Protein AF-A0A7C9DQU6-F1 (afdb_monomer)

Mean predicted aligned error: 19.47 Å

pLDDT: mean 72.82, std 17.3, range [41.25, 96.0]

Nearest PDB structures (foldseek):
  8oz0-assembly1_6  TM=1.550E-01  e=5.350E+00  Homo sapiens

Structure (mmCIF, N/CA/C/O backbone):
data_AF-A0A7C9DQU6-F1
#
_entry.id   AF-A0A7C9DQU6-F1
#
loop_
_atom_site.group_PDB
_atom_site.id
_atom_site.type_symbol
_atom_site.label_atom_id
_atom_site.label_alt_id
_atom_site.label_comp_id
_atom_site.label_asym_id
_atom_site.label_entity_id
_atom_site.label_seq_id
_atom_site.pdbx_PDB_ins_code
_atom_site.Cartn_x
_atom_site.Cartn_y
_atom_site.Cartn_z
_atom_site.occupancy
_atom_site.B_iso_or_equiv
_atom_site.auth_seq_id
_atom_site.auth_comp_id
_atom_site.auth_asym_id
_atom_site.auth_atom_id
_atom_site.pdbx_PDB_model_num
ATOM 1 N N . LEU A 1 1 ? 5.719 -11.335 5.572 1.00 77.31 1 LEU A N 1
ATOM 2 C CA . LEU A 1 1 ? 4.363 -10.745 5.654 1.00 77.31 1 LEU A CA 1
ATOM 3 C C . LEU A 1 1 ? 3.814 -11.049 7.040 1.00 77.31 1 LEU A C 1
ATOM 5 O O . LEU A 1 1 ? 4.009 -12.174 7.489 1.00 77.31 1 LEU A O 1
ATOM 9 N N . ASP A 1 2 ? 3.181 -10.085 7.704 1.00 86.81 2 ASP A N 1
ATOM 10 C CA . ASP A 1 2 ? 2.538 -10.303 9.007 1.00 86.81 2 ASP A CA 1
ATOM 11 C C . ASP A 1 2 ? 1.446 -11.397 8.895 1.00 86.81 2 ASP A C 1
ATOM 13 O O . ASP A 1 2 ? 0.582 -11.304 8.010 1.00 86.81 2 ASP A O 1
ATOM 17 N N . PRO A 1 3 ? 1.475 -12.456 9.732 1.00 90.88 3 PRO A N 1
ATOM 18 C CA . PRO A 1 3 ? 0.443 -13.489 9.749 1.00 90.88 3 PRO A CA 1
ATOM 19 C C . PRO A 1 3 ? -0.974 -12.943 9.946 1.00 90.88 3 PRO A C 1
ATOM 21 O O . PRO A 1 3 ? -1.920 -13.482 9.369 1.00 90.88 3 PRO A O 1
ATOM 24 N N . GLU A 1 4 ? -1.145 -11.877 10.727 1.00 89.56 4 GLU A N 1
ATOM 25 C CA . GLU A 1 4 ? -2.466 -11.294 10.975 1.00 89.56 4 GLU A CA 1
ATOM 26 C C . GLU A 1 4 ? -2.997 -10.554 9.751 1.00 89.56 4 GLU A C 1
ATOM 28 O O . GLU A 1 4 ? -4.162 -10.724 9.387 1.00 89.56 4 GLU A O 1
ATOM 33 N N . PHE A 1 5 ? -2.128 -9.819 9.056 1.00 90.81 5 PHE A N 1
ATOM 34 C CA . PHE A 1 5 ? -2.463 -9.187 7.783 1.00 90.81 5 PHE A CA 1
ATOM 35 C C . PHE A 1 5 ? -2.869 -10.223 6.725 1.00 90.81 5 PHE A C 1
ATOM 37 O O . PHE A 1 5 ? -3.869 -10.052 6.028 1.00 90.81 5 PHE A O 1
ATOM 44 N N . LYS A 1 6 ? -2.156 -11.358 6.659 1.00 91.25 6 LYS A N 1
ATOM 45 C CA . LYS A 1 6 ? -2.530 -12.474 5.776 1.00 91.25 6 LYS A CA 1
ATOM 46 C C . LYS A 1 6 ? -3.931 -12.998 6.090 1.00 91.25 6 LYS A C 1
ATOM 48 O O . LYS A 1 6 ? -4.713 -13.225 5.174 1.00 91.25 6 LYS A O 1
ATOM 53 N N . ARG A 1 7 ? -4.254 -13.198 7.371 1.00 91.50 7 ARG A N 1
ATOM 54 C CA . ARG A 1 7 ? -5.588 -13.658 7.789 1.00 91.50 7 ARG A CA 1
ATOM 55 C C . ARG A 1 7 ? -6.664 -12.649 7.411 1.00 91.50 7 ARG A C 1
ATOM 57 O O . ARG A 1 7 ? -7.671 -13.054 6.851 1.00 91.50 7 ARG A O 1
ATOM 64 N N . PHE A 1 8 ? -6.419 -11.361 7.645 1.00 91.06 8 PHE A N 1
ATOM 65 C CA . PHE A 1 8 ? -7.334 -10.285 7.271 1.00 91.06 8 PHE A CA 1
ATOM 66 C C . PHE A 1 8 ? -7.685 -10.312 5.775 1.00 91.06 8 PHE A C 1
ATOM 68 O O . PHE A 1 8 ? -8.863 -10.256 5.435 1.00 91.06 8 PHE A O 1
ATOM 75 N N . LEU A 1 9 ? -6.697 -10.472 4.890 1.00 92.19 9 LEU A N 1
ATOM 76 C CA . LEU A 1 9 ? -6.933 -10.529 3.441 1.00 92.19 9 LEU A CA 1
ATOM 77 C C . LEU A 1 9 ? -7.685 -11.788 2.983 1.00 92.19 9 LEU A C 1
ATOM 79 O O . LEU A 1 9 ? -8.344 -11.762 1.948 1.00 92.19 9 LEU A O 1
ATOM 83 N N . LEU A 1 10 ? -7.566 -12.892 3.726 1.00 91.94 10 LEU A N 1
ATOM 84 C CA . LEU A 1 10 ? -8.226 -14.164 3.414 1.00 91.94 10 LEU A CA 1
ATOM 85 C C . LEU A 1 10 ? -9.637 -14.271 4.006 1.00 91.94 10 LEU A C 1
ATOM 87 O O . LEU A 1 10 ? -10.374 -15.199 3.674 1.00 91.94 10 LEU A O 1
ATOM 91 N N . GLU A 1 11 ? -10.029 -13.349 4.885 1.00 90.62 11 GLU A N 1
ATOM 92 C CA . GLU A 1 11 ? -11.395 -13.290 5.392 1.00 90.62 11 GLU A CA 1
ATOM 93 C C . GLU A 1 11 ? -12.355 -12.860 4.261 1.00 90.62 11 GLU A C 1
ATOM 95 O O . GLU A 1 11 ? -12.130 -11.833 3.613 1.00 90.62 11 GLU A O 1
ATOM 100 N N . PRO A 1 12 ? -13.478 -13.574 4.043 1.00 88.81 12 PRO A N 1
ATOM 101 C CA . PRO A 1 12 ? -14.404 -13.288 2.940 1.00 88.81 12 PRO A CA 1
ATOM 102 C C . PRO A 1 12 ? -15.045 -11.894 3.029 1.00 88.81 12 PRO A C 1
ATOM 104 O O . PRO A 1 12 ? -15.507 -11.352 2.030 1.00 88.81 12 PRO A O 1
ATOM 107 N N . GLY A 1 13 ? -15.046 -11.278 4.214 1.00 87.19 13 GLY A N 1
ATOM 108 C CA . GLY A 1 13 ? -15.528 -9.912 4.412 1.00 87.19 13 GLY A CA 1
ATOM 109 C C . GLY A 1 13 ? -14.608 -8.814 3.862 1.00 87.19 13 GLY A C 1
ATOM 110 O O . GLY A 1 13 ? -15.036 -7.663 3.821 1.00 87.19 13 GLY A O 1
ATOM 111 N N . ASN A 1 14 ? -13.375 -9.137 3.447 1.00 91.81 14 ASN A N 1
ATOM 112 C CA . ASN A 1 14 ? -12.354 -8.157 3.042 1.00 91.81 14 ASN A CA 1
ATOM 113 C C . ASN A 1 14 ? -11.876 -8.354 1.587 1.00 91.81 14 ASN A C 1
ATOM 115 O O . ASN A 1 14 ? -10.776 -7.946 1.214 1.00 91.81 14 ASN A O 1
ATOM 119 N N . LEU A 1 15 ? -12.718 -8.948 0.730 1.00 92.25 15 LEU A N 1
ATOM 120 C CA . LEU A 1 15 ? -12.405 -9.171 -0.690 1.00 92.25 15 LEU A CA 1
ATOM 121 C C . LEU A 1 15 ? -12.085 -7.877 -1.447 1.00 92.25 15 LEU A C 1
ATOM 123 O O . LEU A 1 15 ? -11.241 -7.886 -2.339 1.00 92.25 15 LEU A O 1
ATOM 127 N N . ARG A 1 16 ? -12.720 -6.759 -1.074 1.00 92.56 16 ARG A N 1
ATOM 128 C CA . ARG A 1 16 ? -12.426 -5.447 -1.670 1.00 92.56 16 ARG A CA 1
ATOM 129 C C . ARG A 1 16 ? -10.983 -5.025 -1.405 1.00 92.56 16 ARG A C 1
ATOM 131 O O . ARG A 1 16 ? -10.308 -4.595 -2.328 1.00 92.56 16 ARG A O 1
ATOM 138 N N . SER A 1 17 ? -10.489 -5.220 -0.185 1.00 93.56 17 SER A N 1
ATOM 139 C CA . SER A 1 17 ? -9.108 -4.903 0.192 1.00 93.56 17 SER A CA 1
ATOM 140 C C . SER A 1 17 ? -8.106 -5.755 -0.590 1.00 93.56 17 SER A C 1
ATOM 142 O O . SER A 1 17 ? -7.092 -5.244 -1.060 1.00 93.56 17 SER A O 1
ATOM 144 N N . LEU A 1 18 ? -8.412 -7.044 -0.783 1.00 94.44 18 LEU A N 1
ATOM 145 C CA . LEU A 1 18 ? -7.600 -7.937 -1.610 1.00 94.44 18 LEU A CA 1
ATOM 146 C C . LEU A 1 18 ? -7.606 -7.506 -3.084 1.00 94.44 18 LEU A C 1
ATOM 148 O O . LEU A 1 18 ? -6.553 -7.481 -3.715 1.00 94.44 18 LEU A O 1
ATOM 152 N N . GLN A 1 19 ? -8.767 -7.132 -3.624 1.00 94.88 19 GLN A N 1
ATOM 153 C CA . GLN A 1 19 ? -8.885 -6.635 -4.993 1.00 94.88 19 GLN A CA 1
ATOM 154 C C . GLN A 1 19 ? -8.065 -5.356 -5.195 1.00 94.88 19 GLN A C 1
ATOM 156 O O . GLN A 1 19 ? -7.270 -5.294 -6.128 1.00 94.88 19 GLN A O 1
ATOM 161 N N . THR A 1 20 ? -8.197 -4.372 -4.302 1.00 94.94 20 THR A N 1
ATOM 162 C CA . THR A 1 20 ? -7.404 -3.133 -4.335 1.00 94.94 20 THR A CA 1
ATOM 163 C C . THR A 1 20 ? -5.908 -3.430 -4.286 1.00 94.94 20 THR A C 1
ATOM 165 O O . THR A 1 20 ? -5.145 -2.876 -5.071 1.00 94.94 20 THR A O 1
ATOM 168 N N . LEU A 1 21 ? -5.487 -4.357 -3.421 1.00 95.06 21 LEU A N 1
ATOM 169 C CA . LEU A 1 21 ? -4.090 -4.770 -3.319 1.00 95.06 21 LEU A CA 1
ATOM 170 C C . LEU A 1 21 ? -3.572 -5.368 -4.631 1.00 95.06 21 LEU A C 1
ATOM 172 O O . LEU A 1 21 ? -2.468 -5.036 -5.051 1.00 95.06 21 LEU A O 1
ATOM 176 N N . LEU A 1 22 ? -4.344 -6.227 -5.298 1.00 95.12 22 LEU A N 1
ATOM 177 C CA . LEU A 1 22 ? -3.938 -6.800 -6.584 1.00 95.12 22 LEU A CA 1
ATOM 178 C C . LEU A 1 22 ? -3.879 -5.738 -7.688 1.00 95.12 22 LEU A C 1
ATOM 180 O O . LEU A 1 22 ? -2.908 -5.698 -8.439 1.00 95.12 22 LEU A O 1
ATOM 184 N N . LEU A 1 23 ? -4.875 -4.850 -7.753 1.00 96.00 23 LEU A N 1
ATOM 185 C CA . LEU A 1 23 ? -4.927 -3.764 -8.736 1.00 96.00 23 LEU A CA 1
ATOM 186 C C . LEU A 1 23 ? -3.773 -2.766 -8.575 1.00 96.00 23 LEU A C 1
ATOM 188 O O . LEU A 1 23 ? -3.291 -2.235 -9.571 1.00 96.00 23 LEU A O 1
ATOM 192 N N . PHE A 1 24 ? -3.274 -2.569 -7.355 1.00 95.62 24 PHE A N 1
ATOM 193 C CA . PHE A 1 24 ? -2.102 -1.731 -7.100 1.00 95.62 24 PHE A CA 1
ATOM 194 C C . PHE A 1 24 ? -0.818 -2.250 -7.763 1.00 95.62 24 PHE A C 1
ATOM 196 O O . PHE A 1 24 ? 0.095 -1.484 -8.048 1.00 95.62 24 PHE A O 1
ATOM 203 N N . HIS A 1 25 ? -0.734 -3.551 -8.049 1.00 95.06 25 HIS A N 1
ATOM 204 C CA . HIS A 1 25 ? 0.423 -4.131 -8.735 1.00 95.06 25 HIS A CA 1
ATOM 205 C C . HIS A 1 25 ? 0.313 -4.047 -10.264 1.00 95.06 25 HIS A C 1
ATOM 207 O O . HIS A 1 25 ? 1.181 -4.565 -10.966 1.00 95.06 25 HIS A O 1
ATOM 213 N N . VAL A 1 26 ? -0.744 -3.420 -10.791 1.00 94.94 26 VAL A N 1
ATOM 214 C CA . VAL A 1 26 ? -0.990 -3.300 -12.228 1.00 94.94 26 VAL A CA 1
ATOM 215 C C . VAL A 1 26 ? -0.929 -1.835 -12.636 1.00 94.94 26 VAL A C 1
ATOM 217 O O . VAL A 1 26 ? -1.684 -0.999 -12.140 1.00 94.94 26 VAL A O 1
ATOM 220 N N . ILE A 1 27 ? -0.045 -1.542 -13.585 1.00 93.94 27 ILE A N 1
ATOM 221 C CA . ILE A 1 27 ? 0.096 -0.225 -14.203 1.00 93.94 27 ILE A CA 1
ATOM 222 C C . ILE A 1 27 ? -0.513 -0.316 -15.610 1.00 93.94 27 ILE A C 1
ATOM 224 O O . ILE A 1 27 ? -0.150 -1.225 -16.356 1.00 93.94 27 ILE A O 1
ATOM 228 N N . PRO A 1 28 ? -1.406 0.605 -16.017 1.00 93.00 28 PRO A N 1
ATOM 229 C CA . PRO A 1 28 ? -2.031 0.600 -17.344 1.00 93.00 28 PRO A CA 1
ATOM 230 C C . PRO A 1 28 ? -1.084 1.069 -18.466 1.00 93.00 28 PRO A C 1
ATOM 232 O O . PRO A 1 28 ? -1.521 1.341 -19.581 1.00 93.00 28 PRO A O 1
ATOM 235 N N . VAL A 1 29 ? 0.212 1.188 -18.176 1.00 91.00 29 VAL A N 1
ATOM 236 C CA . VAL A 1 29 ? 1.259 1.631 -19.096 1.00 91.00 29 VAL A CA 1
ATOM 237 C C . VAL A 1 29 ? 2.327 0.553 -19.145 1.00 91.00 29 VAL A C 1
ATOM 239 O O . VAL A 1 29 ? 2.743 0.023 -18.114 1.00 91.00 29 VAL A O 1
ATOM 242 N N . ARG A 1 30 ? 2.789 0.237 -20.353 1.00 91.06 30 ARG A N 1
ATOM 243 C CA . ARG A 1 30 ? 3.905 -0.682 -20.551 1.00 91.06 30 ARG A CA 1
ATOM 244 C C . ARG A 1 30 ? 5.209 0.021 -20.181 1.00 91.06 30 ARG A C 1
ATOM 246 O O . ARG A 1 30 ? 5.530 1.042 -20.774 1.00 91.06 30 ARG A O 1
ATOM 253 N N . VAL A 1 31 ? 5.948 -0.549 -19.232 1.00 90.62 31 VAL A N 1
ATOM 254 C CA . VAL A 1 31 ? 7.270 -0.062 -18.817 1.00 90.62 31 VAL A CA 1
ATOM 255 C C . VAL A 1 31 ? 8.258 -1.203 -18.997 1.00 90.62 31 VAL A C 1
ATOM 257 O O . VAL A 1 31 ? 8.251 -2.158 -18.227 1.00 90.62 31 VAL A O 1
ATOM 260 N N . ASN A 1 32 ? 9.085 -1.151 -20.040 1.00 91.19 32 ASN A N 1
ATOM 261 C CA . ASN A 1 32 ? 10.132 -2.155 -20.213 1.00 91.19 32 ASN A CA 1
ATOM 262 C C . ASN A 1 32 ? 11.293 -1.895 -19.235 1.00 91.19 32 ASN A C 1
ATOM 264 O O . ASN A 1 32 ? 11.519 -0.777 -18.778 1.00 91.19 32 ASN A O 1
ATOM 268 N N . SER A 1 33 ? 12.094 -2.926 -18.959 1.00 87.88 33 SER A N 1
ATOM 269 C CA . SER A 1 33 ? 13.350 -2.805 -18.201 1.00 87.88 33 SER A CA 1
ATOM 270 C C . SER A 1 33 ? 14.287 -1.711 -18.739 1.00 87.88 33 SER A C 1
ATOM 272 O O . SER A 1 33 ? 14.994 -1.083 -17.954 1.00 87.88 33 SER A O 1
ATOM 274 N N . ASP A 1 34 ? 14.300 -1.480 -20.051 1.00 87.00 34 ASP A N 1
ATOM 275 C CA . ASP A 1 34 ? 15.187 -0.505 -20.702 1.00 87.00 34 ASP A CA 1
ATOM 276 C C . ASP A 1 34 ? 14.649 0.932 -20.616 1.00 87.00 34 ASP A C 1
ATOM 278 O O . ASP A 1 34 ? 15.407 1.891 -20.705 1.00 87.00 34 ASP A O 1
ATOM 282 N N . GLU A 1 35 ? 13.344 1.075 -20.384 1.00 86.00 35 GLU A N 1
ATOM 283 C CA . GLU A 1 35 ? 12.624 2.347 -20.235 1.00 86.00 35 GLU A CA 1
ATOM 284 C C . GLU A 1 35 ? 12.449 2.732 -18.756 1.00 86.00 35 GLU A C 1
ATOM 286 O O . GLU A 1 35 ? 11.666 3.620 -18.414 1.00 86.00 35 GLU A O 1
ATOM 291 N N . TRP A 1 36 ? 13.148 2.041 -17.852 1.00 87.88 36 TRP A N 1
ATOM 292 C CA . TRP A 1 36 ? 13.036 2.295 -16.423 1.00 87.88 36 TRP A CA 1
ATOM 293 C C . TRP A 1 36 ? 13.590 3.686 -16.080 1.00 87.88 36 TRP A C 1
ATOM 295 O O . TRP A 1 36 ? 14.667 4.050 -16.561 1.00 87.88 36 TRP A O 1
ATOM 305 N N . PRO A 1 37 ? 12.906 4.476 -15.236 1.00 84.94 37 PRO A N 1
ATOM 306 C CA . PRO A 1 37 ? 13.332 5.837 -14.941 1.00 84.94 37 PRO A CA 1
ATOM 307 C C . PRO A 1 37 ? 14.699 5.864 -14.248 1.00 84.94 37 PRO A C 1
ATOM 309 O O . PRO A 1 37 ? 14.863 5.371 -13.131 1.00 84.94 37 PRO A O 1
ATOM 312 N N . THR A 1 38 ? 15.672 6.476 -14.924 1.00 73.00 38 THR A N 1
ATOM 313 C CA . THR A 1 38 ? 17.081 6.578 -14.499 1.00 73.00 38 THR A CA 1
ATOM 314 C C . THR A 1 38 ? 17.385 7.859 -13.707 1.00 73.00 38 THR A C 1
ATOM 316 O O . THR A 1 38 ? 18.501 8.061 -13.228 1.00 73.00 38 THR A O 1
ATOM 319 N N . HIS A 1 39 ? 16.417 8.772 -13.598 1.00 64.62 39 HIS A N 1
ATOM 320 C CA . HIS A 1 39 ? 16.585 10.046 -12.901 1.00 64.62 39 HIS A CA 1
ATOM 321 C C . HIS A 1 39 ? 16.438 9.885 -11.380 1.00 64.62 39 HIS A C 1
ATOM 323 O O . HIS A 1 39 ? 15.631 9.087 -10.910 1.00 64.62 39 HIS A O 1
ATOM 329 N N . ASP A 1 40 ? 17.173 10.697 -10.605 1.00 61.91 40 ASP A N 1
ATOM 330 C CA . ASP A 1 40 ? 17.123 10.683 -9.126 1.00 61.91 40 ASP A CA 1
ATOM 331 C C . ASP A 1 40 ? 15.713 10.987 -8.589 1.00 61.91 40 ASP A C 1
ATOM 333 O O . ASP A 1 40 ? 15.321 10.560 -7.501 1.00 61.91 40 ASP A O 1
ATOM 337 N N . VAL A 1 41 ? 14.927 11.708 -9.391 1.00 64.75 41 VAL A N 1
ATOM 338 C CA . VAL A 1 41 ? 13.518 11.993 -9.153 1.00 64.75 41 VAL A CA 1
ATOM 339 C C . VAL A 1 41 ? 12.704 10.874 -9.803 1.00 64.75 41 VAL A C 1
ATOM 341 O O . VAL A 1 41 ? 12.328 10.963 -10.968 1.00 64.75 41 VAL A O 1
ATOM 344 N N . GLY A 1 42 ? 12.499 9.779 -9.068 1.00 68.44 42 GLY A N 1
ATOM 345 C CA . GLY A 1 42 ? 11.695 8.643 -9.534 1.00 68.44 42 GLY A CA 1
ATOM 346 C C . GLY A 1 42 ? 10.340 9.063 -10.116 1.00 68.44 42 GLY A C 1
ATOM 347 O O . GLY A 1 42 ? 9.711 10.015 -9.646 1.00 68.44 42 GLY A O 1
ATOM 348 N N . VAL A 1 43 ? 9.881 8.339 -11.135 1.00 84.50 43 VAL A N 1
ATOM 349 C CA . VAL A 1 43 ? 8.619 8.639 -11.823 1.00 84.50 43 VAL A CA 1
ATOM 350 C C . VAL A 1 43 ? 7.467 7.973 -11.081 1.00 84.50 43 VAL A C 1
ATOM 352 O O . VAL A 1 43 ? 7.568 6.822 -10.651 1.00 84.50 43 VAL A O 1
ATOM 355 N N . HIS A 1 44 ? 6.379 8.720 -10.909 1.00 88.94 44 HIS A N 1
ATOM 356 C CA . HIS A 1 44 ? 5.155 8.205 -10.311 1.00 88.94 44 HIS A CA 1
ATOM 357 C C . HIS A 1 44 ? 4.246 7.702 -11.427 1.00 88.94 44 HIS A C 1
ATOM 359 O O . HIS A 1 44 ? 3.997 8.423 -12.392 1.00 88.94 44 HIS A O 1
ATOM 365 N N . HIS A 1 45 ? 3.740 6.488 -11.274 1.00 90.06 45 HIS A N 1
ATOM 366 C CA . HIS A 1 45 ? 2.770 5.885 -12.172 1.00 90.06 45 HIS A CA 1
ATOM 367 C C . HIS A 1 45 ? 1.462 5.660 -11.430 1.00 90.06 45 HIS A C 1
ATOM 369 O O . HIS A 1 45 ? 1.465 5.158 -10.305 1.00 90.06 45 HIS A O 1
ATOM 375 N N . ASP A 1 46 ? 0.351 6.008 -12.066 1.00 92.38 46 ASP A N 1
ATOM 376 C CA . ASP A 1 46 ? -0.966 5.669 -11.545 1.00 92.38 46 ASP A CA 1
ATOM 377 C C . ASP A 1 46 ? -1.224 4.175 -11.772 1.00 92.38 46 ASP A C 1
ATOM 379 O O . ASP A 1 46 ? -1.004 3.641 -12.863 1.00 92.38 46 ASP A O 1
ATOM 383 N N . THR A 1 47 ? -1.656 3.487 -10.722 1.00 93.94 47 THR A N 1
ATOM 384 C CA . THR A 1 47 ? -2.019 2.066 -10.767 1.00 93.94 47 THR A CA 1
ATOM 385 C C . THR A 1 47 ? -3.518 1.906 -11.004 1.00 93.94 47 THR A C 1
ATOM 387 O O . THR A 1 47 ? -4.290 2.858 -10.868 1.00 93.94 47 THR A O 1
ATOM 390 N N . LEU A 1 48 ? -3.977 0.686 -11.298 1.00 94.31 48 LEU A N 1
ATOM 391 C CA . LEU A 1 48 ? -5.415 0.420 -11.435 1.00 94.31 48 LEU A CA 1
ATOM 392 C C . LEU A 1 48 ? -6.207 0.598 -10.129 1.00 94.31 48 LEU A C 1
ATOM 394 O O . LEU A 1 48 ? -7.434 0.657 -10.174 1.00 94.31 48 LEU A O 1
ATOM 398 N N . SER A 1 49 ? -5.545 0.683 -8.970 1.00 89.81 49 SER A N 1
ATOM 399 C CA . SER A 1 49 ? -6.207 1.004 -7.702 1.00 89.81 49 SER A CA 1
ATOM 400 C C . SER A 1 49 ? -6.360 2.511 -7.454 1.00 89.81 49 SER A C 1
ATOM 402 O O . SER A 1 49 ? -6.832 2.885 -6.384 1.00 89.81 49 SER A O 1
ATOM 404 N N . ASN A 1 50 ? -5.986 3.367 -8.418 1.00 86.88 50 ASN A N 1
ATOM 405 C CA . ASN A 1 50 ? -5.878 4.833 -8.310 1.00 86.88 50 ASN A CA 1
ATOM 406 C C . ASN A 1 50 ? -4.816 5.334 -7.314 1.00 86.88 50 ASN A C 1
ATOM 408 O O . ASN A 1 50 ? -4.694 6.540 -7.103 1.00 86.88 50 ASN A O 1
ATOM 412 N N . ASP A 1 51 ? -4.031 4.429 -6.728 1.00 88.50 51 ASP A N 1
ATOM 413 C CA . ASP A 1 51 ? -2.877 4.782 -5.907 1.00 88.50 51 ASP A CA 1
ATOM 414 C C . ASP A 1 51 ? -1.631 4.923 -6.795 1.00 88.50 51 ASP A C 1
ATOM 416 O O . ASP A 1 51 ? -1.546 4.348 -7.888 1.00 88.50 51 ASP A O 1
ATOM 420 N N . LYS A 1 52 ? -0.647 5.691 -6.323 1.00 91.00 52 LYS A N 1
ATOM 421 C CA . LYS A 1 52 ? 0.577 5.984 -7.075 1.00 91.00 52 LYS A CA 1
ATOM 422 C C . LYS A 1 52 ? 1.703 5.034 -6.709 1.00 91.00 52 LYS A C 1
ATOM 424 O O . LYS A 1 52 ? 1.937 4.747 -5.539 1.00 91.00 52 LYS A O 1
ATOM 429 N N . LEU A 1 53 ? 2.441 4.608 -7.724 1.00 91.56 53 LEU A N 1
ATOM 430 C CA . LEU A 1 53 ? 3.591 3.727 -7.608 1.00 91.56 53 LEU A CA 1
ATOM 431 C C . LEU A 1 53 ? 4.853 4.452 -8.063 1.00 91.56 53 LEU A C 1
ATOM 433 O O . LEU A 1 53 ? 4.877 5.060 -9.129 1.00 91.56 53 LEU A O 1
ATOM 437 N N . HIS A 1 54 ? 5.911 4.383 -7.264 1.00 91.31 54 HIS A N 1
ATOM 438 C CA . HIS A 1 54 ? 7.142 5.121 -7.525 1.00 91.31 54 HIS A CA 1
ATOM 439 C C . HIS A 1 54 ? 8.182 4.182 -8.130 1.00 91.31 54 HIS A C 1
ATOM 441 O O . HIS A 1 54 ? 8.655 3.276 -7.453 1.00 91.31 54 HIS A O 1
ATOM 447 N N . LEU A 1 55 ? 8.573 4.392 -9.383 1.00 91.81 55 LEU A N 1
ATOM 448 C CA . LEU A 1 55 ? 9.625 3.602 -10.023 1.00 91.81 55 LEU A CA 1
ATOM 449 C C . LEU A 1 55 ? 10.958 4.343 -9.939 1.00 91.81 55 LEU A C 1
ATOM 451 O O . LEU A 1 55 ? 11.035 5.541 -10.224 1.00 91.81 55 LEU A O 1
ATOM 455 N N . LYS A 1 56 ? 12.011 3.633 -9.522 1.00 90.31 56 LYS A N 1
ATOM 456 C CA . LYS A 1 56 ? 13.361 4.188 -9.362 1.00 90.31 56 LYS A CA 1
ATOM 457 C C . LYS A 1 56 ? 14.417 3.212 -9.863 1.00 90.31 56 LYS A C 1
ATOM 459 O O . LYS A 1 56 ? 14.236 1.996 -9.794 1.00 90.31 56 LYS A O 1
ATOM 464 N N . GLN A 1 57 ? 15.532 3.755 -10.333 1.00 89.94 57 GLN A N 1
ATOM 465 C CA . GLN A 1 57 ? 16.748 3.002 -10.607 1.00 89.94 57 GLN A CA 1
ATOM 466 C C . GLN A 1 57 ? 17.904 3.621 -9.835 1.00 89.94 57 GLN A C 1
ATOM 468 O O . GLN A 1 57 ? 18.095 4.836 -9.857 1.00 89.94 57 GLN A O 1
ATOM 473 N N . ASN A 1 58 ? 18.681 2.786 -9.156 1.00 86.44 58 ASN A N 1
ATOM 474 C CA . ASN A 1 58 ? 19.921 3.223 -8.541 1.00 86.44 58 ASN A CA 1
ATOM 475 C C . ASN A 1 58 ? 20.982 3.423 -9.636 1.00 86.44 58 ASN A C 1
ATOM 477 O O . ASN A 1 58 ? 21.252 2.503 -10.408 1.00 86.44 58 ASN A O 1
ATOM 481 N N . LYS A 1 59 ? 21.582 4.616 -9.702 1.00 81.38 59 LYS A N 1
ATOM 482 C CA . LYS A 1 59 ? 22.623 4.951 -10.684 1.00 81.38 59 LYS A CA 1
ATOM 483 C C . LYS A 1 59 ? 23.918 4.169 -10.472 1.00 81.38 59 LYS A C 1
ATOM 485 O O . LYS A 1 59 ? 24.571 3.829 -11.452 1.00 81.38 59 LYS A O 1
ATOM 490 N N . ASP A 1 60 ? 24.256 3.864 -9.222 1.00 82.38 60 ASP A N 1
ATOM 491 C CA . ASP A 1 60 ? 25.535 3.244 -8.871 1.00 82.38 60 ASP A CA 1
ATOM 492 C C . ASP A 1 60 ? 25.497 1.725 -9.060 1.00 82.38 60 ASP A C 1
ATOM 494 O O . ASP A 1 60 ? 26.421 1.135 -9.616 1.00 82.38 60 ASP A O 1
ATOM 498 N N . SER A 1 61 ? 24.413 1.076 -8.617 1.00 83.25 61 SER A N 1
ATOM 499 C CA . SER A 1 61 ? 24.259 -0.384 -8.709 1.00 83.25 61 SER A CA 1
ATOM 500 C C . SER A 1 61 ? 23.494 -0.850 -9.949 1.00 83.25 61 SER A C 1
ATOM 502 O O . SER A 1 61 ? 23.484 -2.042 -10.254 1.00 83.25 61 SER A O 1
ATOM 504 N N . GLY A 1 62 ? 22.808 0.057 -10.651 1.00 84.69 62 GLY A N 1
ATOM 505 C CA . GLY A 1 62 ? 21.891 -0.281 -11.741 1.00 84.69 62 GLY A CA 1
ATOM 506 C C . GLY A 1 62 ? 20.618 -1.005 -11.282 1.00 84.69 62 GLY A C 1
ATOM 507 O O . GLY A 1 62 ? 19.788 -1.357 -12.126 1.00 84.69 62 GLY A O 1
ATOM 508 N N . GLU A 1 63 ? 20.442 -1.226 -9.973 1.00 88.56 63 GLU A N 1
ATOM 509 C CA . GLU A 1 63 ? 19.299 -1.948 -9.418 1.00 88.56 63 GLU A CA 1
ATOM 510 C C . GLU A 1 63 ? 18.001 -1.160 -9.606 1.00 88.56 63 GLU A C 1
ATOM 512 O O . GLU A 1 63 ? 17.914 0.037 -9.327 1.00 88.56 63 GLU A O 1
ATOM 517 N N . LYS A 1 64 ? 16.966 -1.867 -10.055 1.00 91.06 64 LYS A N 1
ATOM 518 C CA . LYS A 1 64 ? 15.626 -1.320 -10.265 1.00 91.06 64 LYS A CA 1
ATOM 519 C C . LYS A 1 64 ? 14.771 -1.596 -9.042 1.00 91.06 64 LYS A C 1
ATOM 521 O O . LYS A 1 64 ? 14.739 -2.723 -8.542 1.00 91.06 64 LYS A O 1
ATOM 526 N N . SER A 1 65 ? 14.049 -0.586 -8.582 1.00 91.88 65 SER A N 1
ATOM 527 C CA . SER A 1 65 ? 13.101 -0.711 -7.486 1.00 91.88 65 SER A CA 1
ATOM 528 C C . SER A 1 65 ? 11.734 -0.147 -7.854 1.00 91.88 65 SER A C 1
ATOM 530 O O . SER A 1 65 ? 11.588 0.815 -8.612 1.00 91.88 65 SER A O 1
ATOM 532 N N . VAL A 1 66 ? 10.723 -0.808 -7.303 1.00 92.44 66 VAL A N 1
ATOM 533 C CA . VAL A 1 66 ? 9.326 -0.404 -7.296 1.00 92.44 66 VAL A CA 1
ATOM 534 C C . VAL A 1 66 ? 9.010 -0.015 -5.860 1.00 92.44 66 VAL A C 1
ATOM 536 O O . VAL A 1 66 ? 8.869 -0.875 -4.989 1.00 92.44 66 VAL A O 1
ATOM 539 N N . ASP A 1 67 ? 8.947 1.285 -5.614 1.00 90.38 67 ASP A N 1
ATOM 540 C CA . ASP A 1 67 ? 8.814 1.891 -4.298 1.00 90.38 67 ASP A CA 1
ATOM 541 C C . ASP A 1 67 ? 9.873 1.333 -3.331 1.00 90.38 67 ASP A C 1
ATOM 543 O O . ASP A 1 67 ? 11.072 1.575 -3.501 1.00 90.38 67 ASP A O 1
ATOM 547 N N . LEU A 1 68 ? 9.456 0.520 -2.363 1.00 88.88 68 LEU A N 1
ATOM 548 C CA . LEU A 1 68 ? 10.339 -0.093 -1.381 1.00 88.88 68 LEU A CA 1
ATOM 549 C C . LEU A 1 68 ? 10.710 -1.558 -1.706 1.00 88.88 68 LEU A C 1
ATOM 551 O O . LEU A 1 68 ? 11.358 -2.221 -0.887 1.00 88.88 68 LEU A O 1
ATOM 555 N N . ALA A 1 69 ? 10.250 -2.111 -2.831 1.00 93.31 69 ALA A N 1
ATOM 556 C CA . ALA A 1 69 ? 10.572 -3.463 -3.288 1.00 93.31 69 ALA A CA 1
ATOM 557 C C . ALA A 1 69 ? 11.598 -3.426 -4.423 1.00 93.31 69 ALA A C 1
ATOM 559 O O . ALA A 1 69 ? 11.476 -2.653 -5.369 1.00 93.31 69 ALA A O 1
ATOM 560 N N . ARG A 1 70 ? 12.595 -4.306 -4.371 1.00 93.75 70 ARG A N 1
ATOM 561 C CA . ARG A 1 70 ? 13.547 -4.474 -5.471 1.00 93.75 70 ARG A CA 1
ATOM 562 C C . ARG A 1 70 ? 12.960 -5.366 -6.563 1.00 93.75 70 ARG A C 1
ATOM 564 O O . ARG A 1 70 ? 12.251 -6.332 -6.274 1.00 93.75 70 ARG A O 1
ATOM 571 N N . VAL A 1 71 ? 13.274 -5.060 -7.815 1.00 94.62 71 VAL A N 1
ATOM 572 C CA . VAL A 1 71 ? 12.959 -5.911 -8.965 1.00 94.62 71 VAL A CA 1
ATOM 573 C C . VAL A 1 71 ? 14.043 -6.981 -9.077 1.00 94.62 71 VAL A C 1
ATOM 575 O O . VAL A 1 71 ? 15.199 -6.666 -9.336 1.00 94.62 71 VAL A O 1
ATOM 578 N N . ILE A 1 72 ? 13.673 -8.246 -8.875 1.00 94.56 72 ILE A N 1
ATOM 579 C CA . ILE A 1 72 ? 14.592 -9.393 -8.971 1.00 94.56 72 ILE A CA 1
ATOM 580 C C . ILE A 1 72 ? 14.696 -9.872 -10.418 1.00 94.56 72 ILE A C 1
ATOM 582 O O . ILE A 1 72 ? 15.783 -10.183 -10.896 1.00 94.56 72 ILE A O 1
ATOM 586 N N . ARG A 1 73 ? 13.557 -9.952 -11.117 1.00 94.19 73 ARG A N 1
ATOM 587 C CA . ARG A 1 73 ? 13.480 -10.446 -12.497 1.00 94.19 73 ARG A CA 1
ATOM 588 C C . ARG A 1 73 ? 12.857 -9.383 -13.397 1.00 94.19 73 ARG A C 1
ATOM 590 O O . ARG A 1 73 ? 11.633 -9.343 -13.538 1.00 94.19 73 ARG A O 1
ATOM 597 N N . PRO A 1 74 ? 13.663 -8.466 -13.953 1.00 92.19 74 PRO A N 1
ATOM 598 C CA . PRO A 1 74 ? 13.160 -7.502 -14.919 1.00 92.19 74 PRO A CA 1
ATOM 599 C C . PRO A 1 74 ? 12.793 -8.219 -16.227 1.00 92.19 74 PRO A C 1
ATOM 601 O O . PRO A 1 74 ? 13.536 -9.091 -16.664 1.00 92.19 74 PRO A O 1
ATOM 604 N N . ASN A 1 75 ? 11.675 -7.841 -16.858 1.00 92.44 75 ASN A N 1
ATOM 605 C CA . ASN A 1 75 ? 11.185 -8.452 -18.102 1.00 92.44 75 ASN A CA 1
ATOM 606 C C . ASN A 1 75 ? 11.053 -9.993 -18.027 1.00 92.44 75 ASN A C 1
ATOM 608 O O . ASN A 1 75 ? 11.384 -10.684 -18.987 1.00 92.44 75 ASN A O 1
ATOM 612 N N . ASP A 1 76 ? 10.569 -10.532 -16.900 1.00 94.06 76 ASP A N 1
ATOM 613 C CA . ASP A 1 76 ? 10.426 -11.984 -16.668 1.00 94.06 76 ASP A CA 1
ATOM 614 C C . ASP A 1 76 ? 9.527 -12.633 -1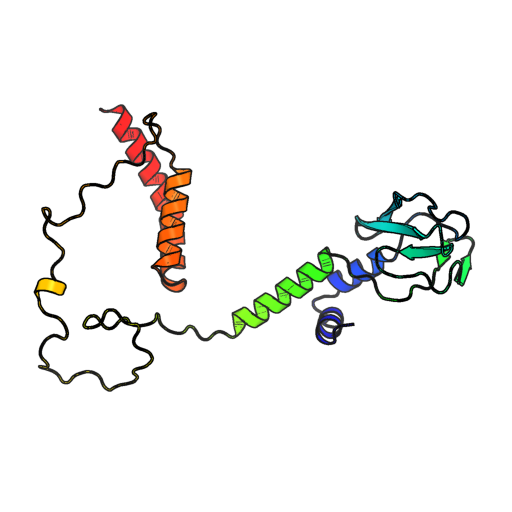7.731 1.00 94.06 76 ASP A C 1
ATOM 616 O O . ASP A 1 76 ? 9.809 -13.708 -18.255 1.00 94.06 76 ASP A O 1
ATOM 620 N N . VAL A 1 77 ? 8.445 -11.936 -18.091 1.00 94.62 77 VAL A N 1
ATOM 621 C CA . VAL A 1 77 ? 7.567 -12.325 -19.193 1.00 94.62 77 VAL A CA 1
ATOM 622 C C . VAL A 1 77 ? 7.266 -11.096 -20.032 1.00 94.62 77 VAL A C 1
ATOM 624 O O . VAL A 1 77 ? 6.677 -10.132 -19.546 1.00 94.62 77 VAL A O 1
ATOM 627 N N . VAL A 1 78 ? 7.645 -11.147 -21.305 1.00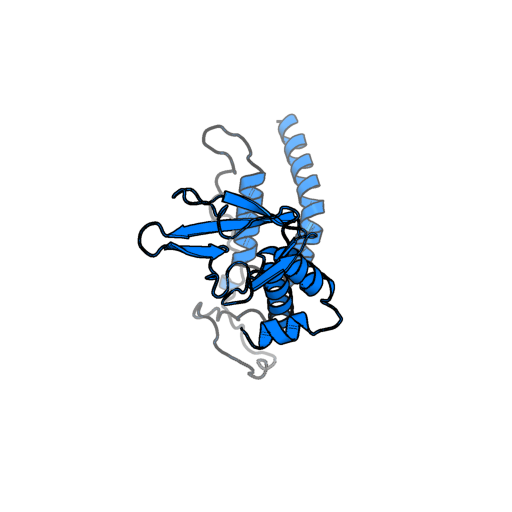 94.44 78 VAL A N 1
ATOM 628 C CA . VAL A 1 78 ? 7.338 -10.108 -22.289 1.00 94.44 78 VAL A CA 1
ATOM 629 C C . VAL A 1 78 ? 6.319 -10.666 -23.263 1.00 94.44 78 VAL A C 1
ATOM 631 O O . VAL A 1 78 ? 6.528 -11.717 -23.868 1.00 94.44 78 VAL A O 1
ATOM 634 N N . ARG A 1 79 ? 5.205 -9.960 -23.414 1.00 93.31 79 ARG A N 1
ATOM 635 C CA . ARG A 1 79 ? 4.151 -10.300 -24.360 1.00 93.31 79 ARG A CA 1
ATOM 636 C C . ARG A 1 79 ? 3.750 -9.058 -25.163 1.00 93.31 79 ARG A C 1
ATOM 638 O O . ARG A 1 79 ? 4.127 -7.940 -24.807 1.00 93.31 79 ARG A O 1
ATOM 645 N N . PRO A 1 80 ? 3.004 -9.221 -26.265 1.00 92.56 80 PRO A N 1
ATOM 646 C CA . PRO A 1 80 ? 2.488 -8.080 -27.019 1.00 92.56 80 PRO A CA 1
ATOM 647 C C . PRO A 1 80 ? 1.540 -7.197 -26.194 1.00 92.56 80 PRO A C 1
ATOM 649 O O . PRO A 1 80 ? 1.511 -5.988 -26.401 1.00 92.56 80 PRO A O 1
ATOM 652 N N . ASP A 1 81 ? 0.798 -7.798 -25.258 1.00 90.19 81 ASP A N 1
ATOM 653 C CA . ASP A 1 81 ? -0.191 -7.148 -24.390 1.00 90.19 81 ASP A CA 1
ATOM 654 C C . ASP A 1 81 ? 0.419 -6.480 -23.147 1.00 90.19 81 ASP A C 1
ATOM 656 O O . ASP A 1 81 ? -0.205 -5.595 -22.567 1.00 90.19 81 ASP A O 1
ATOM 660 N N . GLY A 1 82 ? 1.636 -6.849 -22.741 1.00 93.19 82 GLY A N 1
ATOM 661 C CA . GLY A 1 82 ? 2.275 -6.246 -21.575 1.00 93.19 82 GLY A CA 1
ATOM 662 C C . GLY A 1 82 ? 3.577 -6.914 -21.146 1.00 93.19 82 GLY A C 1
ATOM 663 O O . GLY A 1 82 ? 4.134 -7.772 -21.832 1.00 93.19 82 GLY A O 1
ATOM 664 N N . VAL A 1 83 ? 4.072 -6.495 -19.982 1.00 94.94 83 VAL A N 1
ATOM 665 C CA . VAL A 1 83 ? 5.313 -6.996 -19.381 1.00 94.94 83 VAL A CA 1
ATOM 666 C C . VAL A 1 83 ? 5.068 -7.346 -17.922 1.00 94.94 83 VAL A C 1
ATOM 668 O O . VAL A 1 83 ? 4.367 -6.629 -17.211 1.00 94.94 83 VAL A O 1
ATOM 671 N N . ILE A 1 84 ? 5.652 -8.456 -17.477 1.00 95.69 84 ILE A N 1
ATOM 672 C CA . ILE A 1 84 ? 5.630 -8.895 -16.084 1.00 95.69 84 ILE A CA 1
ATOM 673 C C . ILE A 1 84 ? 7.041 -8.770 -15.512 1.00 95.69 84 ILE A C 1
ATOM 675 O O . ILE A 1 84 ? 8.002 -9.305 -16.070 1.00 95.69 84 ILE A O 1
ATOM 679 N N . HIS A 1 85 ? 7.148 -8.093 -14.371 1.00 95.31 85 HIS A N 1
ATOM 680 C CA . HIS A 1 85 ? 8.378 -7.981 -13.592 1.00 95.31 85 HIS A CA 1
ATOM 681 C C . HIS A 1 85 ? 8.249 -8.793 -12.303 1.00 95.31 85 HIS A C 1
ATOM 683 O O . HIS A 1 85 ? 7.252 -8.692 -11.588 1.00 95.31 85 HIS A O 1
ATOM 689 N N . GLY A 1 86 ? 9.270 -9.584 -11.978 1.00 95.38 86 GLY A N 1
ATOM 690 C CA . GLY A 1 86 ? 9.364 -10.271 -10.695 1.00 95.38 86 GLY A CA 1
ATOM 691 C C . GLY A 1 86 ? 9.917 -9.337 -9.621 1.00 95.38 86 GLY A C 1
ATOM 692 O O . GLY A 1 86 ? 11.065 -8.899 -9.721 1.00 95.38 86 GLY A O 1
ATOM 693 N N . ILE A 1 87 ? 9.127 -9.064 -8.585 1.00 95.19 87 ILE A N 1
ATOM 694 C CA . ILE A 1 87 ? 9.516 -8.231 -7.437 1.00 95.19 87 ILE A CA 1
ATOM 695 C C . ILE A 1 87 ? 9.859 -9.081 -6.212 1.00 95.19 87 ILE A C 1
ATOM 697 O O . ILE A 1 87 ? 9.351 -10.187 -6.040 1.00 95.19 87 ILE A O 1
ATOM 701 N N . GLU A 1 88 ? 10.718 -8.548 -5.348 1.00 94.56 88 GLU A N 1
ATOM 702 C CA . GLU A 1 88 ? 11.198 -9.228 -4.140 1.00 94.56 88 GLU A CA 1
ATOM 703 C C . GLU A 1 88 ? 10.100 -9.466 -3.104 1.00 94.56 88 GLU A C 1
ATOM 705 O O . GLU A 1 88 ? 10.104 -10.473 -2.395 1.00 94.56 88 GLU A O 1
ATOM 710 N N . ARG A 1 89 ? 9.149 -8.538 -3.003 1.00 92.88 89 ARG A N 1
ATOM 711 C CA . ARG A 1 89 ? 8.131 -8.558 -1.957 1.00 92.88 89 ARG A CA 1
ATOM 712 C C . ARG A 1 89 ? 6.838 -7.914 -2.413 1.00 92.88 89 ARG A C 1
ATOM 714 O O . ARG A 1 89 ? 6.842 -7.033 -3.265 1.00 92.88 89 ARG A O 1
ATOM 721 N N . LEU A 1 90 ? 5.751 -8.335 -1.774 1.00 93.44 90 LEU A N 1
ATOM 722 C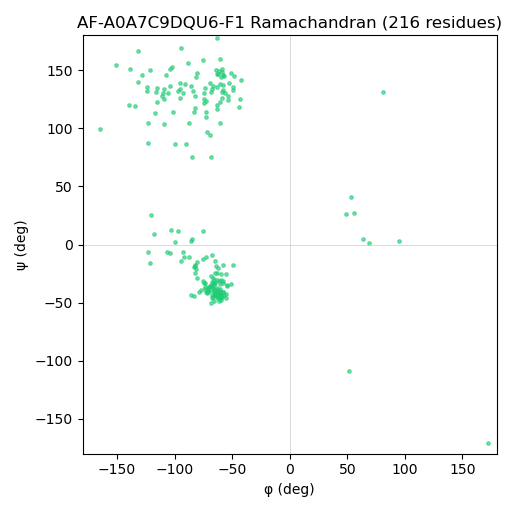 CA . LEU A 1 90 ? 4.425 -7.766 -1.971 1.00 93.44 90 LEU A CA 1
ATOM 723 C C . LEU A 1 90 ? 4.400 -6.294 -1.543 1.00 93.44 90 LEU A C 1
ATOM 725 O O . LEU A 1 90 ? 4.904 -5.949 -0.467 1.00 93.44 90 LEU A O 1
ATOM 729 N N . LEU A 1 91 ? 3.787 -5.454 -2.369 1.00 93.44 91 LEU A N 1
ATOM 730 C CA . LEU A 1 91 ? 3.542 -4.054 -2.064 1.00 93.44 91 LEU A CA 1
ATOM 731 C C . LEU A 1 91 ? 2.178 -3.913 -1.394 1.00 93.44 91 LEU A C 1
ATOM 733 O O . LEU A 1 91 ? 1.212 -4.576 -1.767 1.00 93.44 91 LEU A O 1
ATOM 737 N N . ILE A 1 92 ? 2.105 -3.077 -0.366 1.00 93.19 92 ILE A N 1
ATOM 738 C CA . ILE A 1 92 ? 0.879 -2.882 0.405 1.00 93.19 92 ILE A CA 1
ATOM 739 C C . ILE A 1 92 ? 0.459 -1.422 0.225 1.00 93.19 92 ILE A C 1
ATOM 741 O O . ILE A 1 92 ? 1.181 -0.545 0.700 1.00 93.19 92 ILE A O 1
ATOM 745 N N . PRO A 1 93 ? -0.677 -1.154 -0.443 1.00 93.31 93 PRO A N 1
ATOM 746 C CA . PRO A 1 93 ? -1.207 0.197 -0.565 1.00 93.31 93 PRO A CA 1
ATOM 747 C C . PRO A 1 93 ? -1.570 0.766 0.806 1.00 93.31 93 PRO A C 1
ATOM 749 O O . PRO A 1 93 ? -2.060 0.038 1.679 1.00 93.31 93 PRO A O 1
ATOM 752 N N . GLN A 1 94 ? -1.409 2.079 0.976 1.00 90.62 94 GLN A N 1
ATOM 753 C CA . GLN A 1 94 ? -1.779 2.766 2.216 1.00 90.62 94 GLN A CA 1
ATOM 754 C C . GLN A 1 94 ? -3.266 2.558 2.550 1.00 90.62 94 GLN A C 1
ATOM 756 O O . GLN A 1 94 ? -3.600 2.251 3.692 1.00 90.62 94 GLN A O 1
ATOM 761 N N . SER A 1 95 ? -4.138 2.613 1.542 1.00 91.19 95 SER A N 1
ATOM 762 C CA . SER A 1 95 ? -5.583 2.386 1.670 1.00 91.19 95 SER A CA 1
ATOM 763 C C . SER A 1 95 ? -5.925 1.030 2.315 1.00 91.19 95 SER A C 1
ATOM 765 O O . SER A 1 95 ? -6.764 0.938 3.215 1.00 91.19 95 SER A O 1
ATOM 767 N N . VAL A 1 96 ? -5.224 -0.034 1.916 1.00 92.56 96 VAL A N 1
ATOM 768 C CA . VAL A 1 96 ? -5.404 -1.391 2.460 1.00 92.56 96 VAL A CA 1
ATOM 769 C C . VAL A 1 96 ? -4.811 -1.509 3.865 1.00 92.56 96 VAL A C 1
ATOM 771 O O . VAL A 1 96 ? -5.392 -2.161 4.737 1.00 92.56 96 VAL A O 1
ATOM 774 N N . GLN A 1 97 ? -3.670 -0.862 4.109 1.00 91.19 97 GLN A N 1
ATOM 775 C CA . GLN A 1 97 ? -3.046 -0.828 5.431 1.00 91.19 97 GLN A CA 1
ATOM 776 C C . GLN A 1 97 ? -3.936 -0.119 6.463 1.00 91.19 97 GLN A C 1
ATOM 778 O O . GLN A 1 97 ? -4.079 -0.589 7.593 1.00 91.19 97 GLN A O 1
ATOM 783 N N . GLU A 1 98 ? -4.571 0.985 6.077 1.00 90.00 98 GLU A N 1
ATOM 784 C CA . GLU A 1 98 ? -5.530 1.716 6.907 1.00 90.00 98 GLU A CA 1
ATOM 785 C C . GLU A 1 98 ? -6.762 0.870 7.233 1.00 90.00 98 GLU A C 1
ATOM 787 O O . GLU A 1 98 ? -7.219 0.850 8.378 1.00 90.00 98 GLU A O 1
ATOM 792 N N . GLU A 1 99 ? -7.280 0.114 6.264 1.00 89.88 99 GLU A N 1
ATOM 793 C CA . GLU A 1 99 ? -8.409 -0.783 6.494 1.00 89.88 99 GLU A CA 1
ATOM 794 C C . GLU A 1 99 ? -8.068 -1.922 7.466 1.00 89.88 99 GLU A C 1
ATOM 796 O O . GLU A 1 99 ? -8.856 -2.217 8.374 1.00 89.88 99 GLU A O 1
ATOM 801 N N . PHE A 1 100 ? -6.877 -2.510 7.337 1.00 89.50 100 PHE A N 1
ATOM 802 C CA . PHE A 1 100 ? -6.372 -3.486 8.301 1.00 89.50 100 PHE A CA 1
ATOM 803 C C . PHE A 1 100 ? -6.270 -2.886 9.710 1.00 89.50 100 PHE A C 1
ATOM 805 O O . PHE A 1 100 ? -6.775 -3.468 10.675 1.00 89.50 100 PHE A O 1
ATOM 812 N N . ASN A 1 101 ? -5.685 -1.690 9.828 1.00 87.56 101 ASN A N 1
ATOM 813 C CA . ASN A 1 101 ? -5.541 -0.989 11.104 1.00 87.56 101 ASN A CA 1
ATOM 814 C C . ASN A 1 101 ? -6.906 -0.663 11.728 1.00 87.56 101 ASN A C 1
ATOM 816 O O . ASN A 1 101 ? -7.101 -0.863 12.928 1.00 87.56 101 ASN A O 1
ATOM 820 N N . ARG A 1 102 ? -7.885 -0.239 10.919 1.00 85.38 102 ARG A N 1
ATOM 821 C CA . ARG A 1 102 ? -9.261 0.030 11.360 1.00 85.38 102 ARG A CA 1
ATOM 822 C C . ARG A 1 102 ? -9.919 -1.221 11.938 1.00 85.38 102 ARG A C 1
ATOM 824 O O . ARG A 1 102 ? -10.513 -1.166 13.012 1.00 85.38 102 ARG A O 1
ATOM 831 N N . ARG A 1 103 ? -9.791 -2.367 11.265 1.00 78.06 103 ARG A N 1
ATOM 832 C CA . ARG A 1 103 ? -10.351 -3.644 11.741 1.00 78.06 103 ARG A CA 1
ATOM 833 C C . ARG A 1 103 ? -9.677 -4.135 13.017 1.00 78.06 103 ARG A C 1
ATOM 835 O O . ARG A 1 103 ? -10.364 -4.628 13.911 1.00 78.06 103 ARG A O 1
ATOM 842 N N . ARG A 1 104 ? -8.355 -3.984 13.117 1.00 72.31 104 ARG A N 1
ATOM 843 C CA . ARG A 1 104 ? -7.590 -4.331 14.319 1.00 72.31 104 ARG A CA 1
ATOM 844 C C . ARG A 1 104 ? -8.010 -3.473 15.511 1.00 72.31 104 ARG A C 1
ATOM 846 O O . ARG A 1 104 ? -8.262 -4.027 16.577 1.00 72.31 104 ARG A O 1
ATOM 853 N N . ASN A 1 105 ? -8.160 -2.163 15.306 1.00 64.00 105 ASN A N 1
ATOM 854 C CA . ASN A 1 105 ? -8.591 -1.236 16.350 1.00 64.00 105 ASN A CA 1
ATOM 855 C C . ASN A 1 105 ? -10.015 -1.555 16.845 1.00 64.00 105 ASN A C 1
ATOM 857 O O . ASN A 1 105 ? -10.259 -1.631 18.045 1.00 64.00 105 ASN A O 1
ATOM 861 N N . LEU A 1 106 ? -10.947 -1.8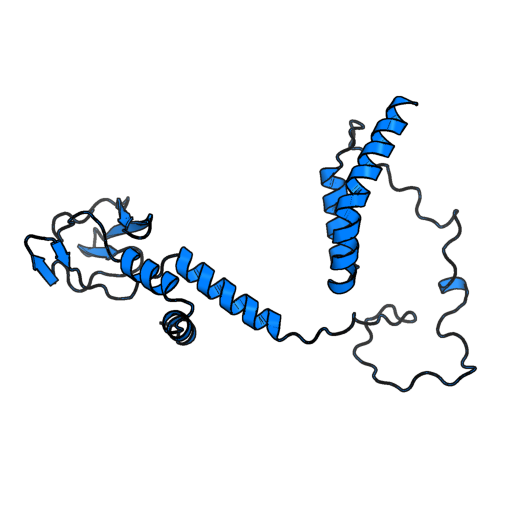65 15.936 1.00 58.25 106 LEU A N 1
ATOM 862 C CA . LEU A 1 106 ? -12.292 -2.304 16.327 1.00 58.25 106 LEU A CA 1
ATOM 863 C C . LEU A 1 106 ? -12.270 -3.590 17.167 1.00 58.25 106 LEU A C 1
ATOM 865 O O . LEU A 1 106 ? -13.017 -3.693 18.137 1.00 58.25 106 LEU A O 1
ATOM 869 N N . ARG A 1 107 ? -11.389 -4.551 16.848 1.00 57.03 107 ARG A N 1
ATOM 870 C CA . ARG A 1 107 ? -11.224 -5.760 17.672 1.00 57.03 107 ARG A CA 1
ATOM 871 C C . ARG A 1 107 ? -10.655 -5.440 19.058 1.00 57.03 107 ARG A C 1
ATOM 873 O O . ARG A 1 107 ? -11.184 -5.962 20.035 1.00 57.03 107 ARG A O 1
ATOM 880 N N . SER A 1 108 ? -9.647 -4.570 19.172 1.00 53.75 108 SER A N 1
ATOM 881 C CA . SER A 1 108 ? -9.111 -4.161 20.483 1.00 53.75 108 SER A CA 1
ATOM 882 C C . SER A 1 108 ? -10.111 -3.365 21.325 1.00 53.75 108 SER A C 1
ATOM 884 O O . SER A 1 108 ? -10.130 -3.527 22.540 1.00 53.75 108 SER A O 1
ATOM 886 N N . ILE A 1 109 ? -10.975 -2.559 20.699 1.00 48.12 109 ILE A N 1
ATOM 887 C CA . ILE A 1 109 ? -12.026 -1.804 21.399 1.00 48.12 109 ILE A CA 1
ATOM 888 C C . ILE A 1 109 ? -13.165 -2.736 21.849 1.00 48.12 109 ILE A C 1
ATOM 890 O O . ILE A 1 109 ? -13.725 -2.547 22.922 1.00 48.12 109 ILE A O 1
ATOM 894 N N . SER A 1 110 ? -13.473 -3.790 21.085 1.00 49.69 110 SER A N 1
ATOM 895 C CA . SER A 1 110 ? -14.570 -4.722 21.399 1.00 49.69 110 SER A CA 1
ATOM 896 C C . SER A 1 110 ? -14.362 -5.597 22.647 1.00 49.69 110 SER A C 1
ATOM 898 O O . SER A 1 110 ? -15.296 -6.279 23.063 1.00 49.69 110 SER A O 1
ATOM 900 N N . ALA A 1 111 ? -13.165 -5.591 23.245 1.00 47.62 111 ALA A N 1
ATOM 901 C CA . ALA A 1 111 ? -12.799 -6.468 24.361 1.00 47.62 111 ALA A CA 1
ATOM 902 C C . ALA A 1 111 ? -12.450 -5.734 25.669 1.00 47.62 111 ALA A C 1
ATOM 904 O O . ALA A 1 111 ? -11.982 -6.372 26.614 1.00 47.62 111 ALA A O 1
ATOM 905 N N . VAL A 1 112 ? -12.669 -4.419 25.759 1.00 46.59 112 VAL A N 1
ATOM 906 C CA . VAL A 1 112 ? -12.514 -3.703 27.031 1.00 46.59 112 VAL A CA 1
ATOM 907 C C . VAL A 1 112 ? -13.838 -3.779 27.782 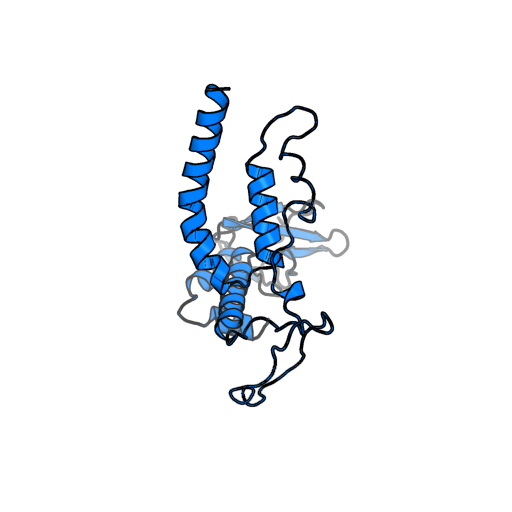1.00 46.59 112 VAL A C 1
ATOM 909 O O . VAL A 1 112 ? -14.802 -3.097 27.439 1.00 46.59 112 VAL A O 1
ATOM 912 N N . LEU A 1 113 ? -13.890 -4.633 28.808 1.00 49.38 113 LEU A N 1
ATOM 913 C CA . LEU A 1 113 ? -14.915 -4.527 29.845 1.00 49.38 113 LEU A CA 1
ATOM 914 C C . LEU A 1 113 ? -14.854 -3.093 30.391 1.00 49.38 113 LEU A C 1
ATOM 916 O O . LEU A 1 113 ? -13.765 -2.677 30.791 1.00 49.38 113 LEU A O 1
ATOM 920 N N . PRO A 1 114 ? -15.958 -2.327 30.392 1.00 50.47 114 PRO A N 1
ATOM 921 C CA . PRO A 1 114 ? -15.945 -0.986 30.951 1.00 50.47 114 PRO A CA 1
ATOM 922 C C . PRO A 1 114 ? -15.582 -1.085 32.437 1.00 50.47 114 PRO A C 1
ATOM 924 O O . PRO A 1 114 ? -16.387 -1.525 33.256 1.00 50.47 114 PRO A O 1
ATOM 927 N N . GLU A 1 115 ? -14.349 -0.720 32.789 1.00 52.22 115 GLU A N 1
ATOM 928 C CA . GLU A 1 115 ? -13.979 -0.513 34.184 1.00 52.22 115 GLU A CA 1
ATOM 929 C C . GLU A 1 115 ? -14.615 0.796 34.658 1.00 52.22 115 GLU A C 1
ATOM 931 O O . GLU A 1 115 ? -14.590 1.814 33.962 1.00 52.22 115 GLU A O 1
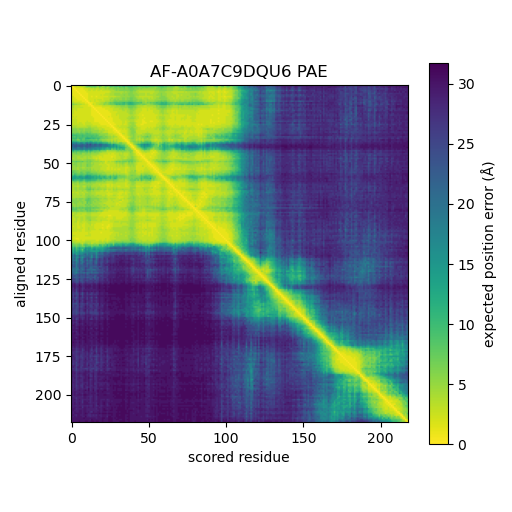ATOM 936 N N . GLY A 1 116 ? -15.218 0.762 35.848 1.00 51.28 116 GLY A N 1
ATOM 937 C CA . GLY A 1 116 ? -15.741 1.964 36.487 1.00 51.28 116 GLY A CA 1
ATOM 938 C C . GLY A 1 116 ? -14.633 2.994 36.712 1.00 51.28 116 GLY A C 1
ATOM 939 O O . GLY A 1 116 ? -13.466 2.638 36.889 1.00 51.28 116 GLY A O 1
ATOM 940 N N . ALA A 1 117 ? -15.001 4.277 36.716 1.00 53.16 117 ALA A N 1
ATOM 941 C CA . ALA A 1 117 ? -14.056 5.365 36.934 1.00 53.16 117 ALA A CA 1
ATOM 942 C C . ALA A 1 117 ? -13.237 5.141 38.224 1.00 53.16 117 ALA A C 1
ATOM 944 O O . ALA A 1 117 ? -13.790 4.702 39.240 1.00 53.16 117 ALA A O 1
ATOM 945 N N . PRO A 1 118 ? -11.924 5.430 38.215 1.00 60.09 118 PRO A N 1
ATOM 946 C CA . PRO A 1 118 ? -11.092 5.228 39.387 1.00 60.09 118 PRO A CA 1
ATOM 947 C C . PRO A 1 118 ? -11.569 6.128 40.534 1.00 60.09 118 PRO A C 1
ATOM 949 O O . PRO A 1 118 ? -11.587 7.352 40.428 1.00 60.09 118 PRO A O 1
ATOM 952 N N . VAL A 1 119 ? -11.960 5.508 41.647 1.00 63.69 119 VAL A N 1
ATOM 953 C CA . VAL A 1 119 ? -12.459 6.216 42.831 1.00 63.69 119 VAL A CA 1
ATOM 954 C C . VAL A 1 119 ? -11.291 6.908 43.535 1.00 63.69 119 VAL A C 1
ATOM 956 O O . VAL A 1 119 ? -10.310 6.263 43.912 1.00 63.69 119 VAL A O 1
ATOM 959 N N . VAL A 1 120 ? -11.383 8.223 43.726 1.00 62.94 120 VAL A N 1
ATOM 960 C CA . VAL A 1 120 ? -10.420 9.010 44.511 1.00 62.94 120 VAL A CA 1
ATOM 961 C C . VAL A 1 120 ? -10.803 8.928 45.986 1.00 62.94 120 VAL A C 1
ATOM 963 O O . VAL A 1 120 ? -11.967 9.118 46.331 1.00 62.94 120 VAL A O 1
ATOM 966 N N . ASP A 1 121 ? -9.842 8.643 46.867 1.00 63.91 121 ASP A N 1
ATOM 967 C CA . ASP A 1 121 ? -10.062 8.722 48.310 1.00 63.91 121 ASP A CA 1
ATOM 968 C C . ASP A 1 121 ? -10.134 10.195 48.725 1.00 63.91 121 ASP A C 1
ATOM 970 O O . ASP A 1 121 ? -9.113 10.887 48.664 1.00 63.91 121 ASP A O 1
ATOM 974 N N . PRO A 1 122 ? -11.288 10.684 49.197 1.00 58.81 122 PRO A N 1
ATOM 975 C CA . PRO A 1 122 ? -11.430 12.079 49.588 1.00 58.81 122 PRO A CA 1
ATOM 976 C C . PRO A 1 122 ? -10.551 12.497 50.776 1.00 58.81 122 PRO A C 1
ATOM 978 O O . PRO A 1 122 ? -10.338 13.688 50.997 1.00 58.81 122 PR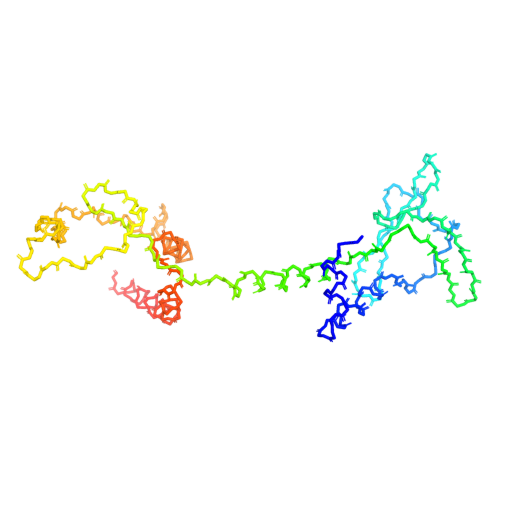O A O 1
ATOM 981 N N . ARG A 1 123 ? -10.049 11.540 51.571 1.00 64.25 123 ARG A N 1
ATOM 982 C CA . ARG A 1 123 ? -9.177 11.839 52.718 1.00 64.25 123 ARG A CA 1
ATOM 983 C C . ARG A 1 123 ? -7.724 12.046 52.322 1.00 64.25 123 ARG A C 1
ATOM 985 O O . ARG A 1 123 ? -6.982 12.692 53.055 1.00 64.25 123 ARG A O 1
ATOM 992 N N . THR A 1 124 ? -7.305 11.472 51.199 1.00 67.06 124 THR A N 1
ATOM 993 C CA . THR A 1 124 ? -5.901 11.486 50.775 1.00 67.06 124 THR A CA 1
ATOM 994 C C . THR A 1 124 ? -5.693 12.093 49.389 1.00 67.06 124 THR A C 1
ATOM 996 O O . THR A 1 124 ? -4.543 12.279 48.998 1.00 67.06 124 THR A O 1
ATOM 999 N N . ASN A 1 125 ? -6.770 12.416 48.656 1.00 63.38 125 ASN A N 1
ATOM 1000 C CA . ASN A 1 125 ? -6.770 12.834 47.246 1.00 63.38 125 ASN A CA 1
ATOM 1001 C C . ASN A 1 125 ? -5.948 11.904 46.336 1.00 63.38 125 ASN A C 1
ATOM 1003 O O . ASN A 1 125 ? -5.430 12.308 45.296 1.00 63.38 125 ASN A O 1
ATOM 1007 N N . LYS A 1 126 ? -5.814 10.635 46.730 1.00 67.69 126 LYS A N 1
ATOM 1008 C CA . LYS A 1 126 ? -5.105 9.611 45.966 1.00 67.69 126 LYS A CA 1
ATOM 1009 C C . LYS A 1 126 ? -6.106 8.647 45.355 1.00 67.69 126 LYS A C 1
ATOM 1011 O O . LYS A 1 126 ? -7.134 8.331 45.950 1.00 67.69 126 LYS A O 1
ATOM 1016 N N . LEU A 1 127 ? -5.777 8.153 44.166 1.00 61.88 127 LEU A N 1
ATOM 1017 C CA . LEU A 1 127 ? -6.544 7.107 43.496 1.00 61.88 127 LEU A CA 1
ATOM 1018 C C . LEU A 1 127 ? -6.554 5.856 44.383 1.00 61.88 127 LEU A C 1
ATOM 1020 O O . LEU A 1 127 ? -5.491 5.321 44.719 1.00 61.88 127 LEU A O 1
ATOM 1024 N N . ILE A 1 128 ? -7.742 5.377 44.751 1.00 62.66 128 ILE A N 1
ATOM 1025 C CA . ILE A 1 128 ? -7.892 4.110 45.460 1.00 62.66 128 ILE A CA 1
ATOM 1026 C C . ILE A 1 128 ? -7.587 3.009 44.453 1.00 62.66 128 ILE A C 1
ATOM 1028 O O . ILE A 1 128 ? -8.439 2.578 43.677 1.00 62.66 128 ILE A O 1
ATOM 1032 N N . LYS A 1 129 ? -6.347 2.516 44.469 1.00 57.28 129 LYS A N 1
ATOM 1033 C CA . LYS A 1 129 ? -6.018 1.258 43.805 1.00 57.28 129 LYS A CA 1
ATOM 1034 C C . LYS A 1 129 ? -6.699 0.138 44.595 1.00 57.28 129 LYS A C 1
ATOM 1036 O O . LYS A 1 129 ? -6.137 -0.369 45.560 1.00 57.28 129 LYS A O 1
ATOM 1041 N N . LYS A 1 130 ? -7.903 -0.233 44.137 1.00 57.03 130 LYS A N 1
ATOM 1042 C CA . LYS A 1 130 ? -8.757 -1.347 44.595 1.00 57.03 130 LYS A CA 1
ATOM 1043 C C . LYS A 1 130 ? -9.587 -1.064 45.854 1.00 57.03 130 LYS A C 1
ATOM 1045 O O . LYS A 1 130 ? -9.032 -0.718 46.890 1.00 57.03 130 LYS A O 1
ATOM 1050 N N . LYS A 1 131 ? -10.894 -1.369 45.803 1.00 48.97 131 LYS A N 1
ATOM 1051 C CA . LYS A 1 131 ? -11.639 -1.929 46.951 1.00 48.97 131 LYS A CA 1
ATOM 1052 C C . LYS A 1 131 ? -12.994 -2.522 46.537 1.00 48.97 131 LYS A C 1
ATOM 1054 O O . LYS A 1 131 ? -13.988 -1.818 46.444 1.00 48.97 131 LYS A O 1
ATOM 1059 N N . SER A 1 132 ? -13.045 -3.845 46.387 1.00 46.50 132 SER A N 1
ATOM 1060 C CA . SER A 1 132 ? -14.256 -4.629 46.654 1.00 46.50 132 SER A CA 1
ATOM 1061 C C . SER A 1 132 ? -14.283 -4.940 48.157 1.00 46.50 132 SER A C 1
ATOM 1063 O O . SER A 1 132 ? -13.880 -6.019 48.588 1.00 46.50 132 SER A O 1
ATOM 1065 N N . GLY A 1 133 ? -14.624 -3.943 48.973 1.00 56.88 133 GLY A N 1
ATOM 1066 C CA . GLY A 1 133 ? -14.901 -4.131 50.400 1.00 56.88 133 GLY A CA 1
ATOM 1067 C C . GLY A 1 133 ? -16.411 -4.073 50.648 1.00 56.88 133 GLY A C 1
ATOM 1068 O O . GLY A 1 133 ? -17.093 -3.384 49.887 1.00 56.88 133 GLY A O 1
ATOM 1069 N N . PRO A 1 134 ? -16.950 -4.762 51.672 1.00 56.06 134 PRO A N 1
ATOM 1070 C CA . PRO A 1 134 ? -18.371 -4.679 52.003 1.00 56.06 134 PRO A CA 1
ATOM 1071 C C . PRO A 1 134 ? -18.784 -3.225 52.289 1.00 56.06 134 PRO A C 1
ATOM 1073 O O . PRO A 1 134 ? -17.974 -2.474 52.847 1.00 56.06 134 PRO A O 1
ATOM 1076 N N . PRO A 1 135 ? -20.014 -2.815 51.926 1.00 58.66 135 PRO A N 1
ATOM 1077 C CA . PRO A 1 135 ? -20.503 -1.473 52.213 1.00 58.66 135 PRO A CA 1
ATOM 1078 C C . PRO A 1 135 ? -20.484 -1.190 53.726 1.00 58.66 135 PRO A C 1
ATOM 1080 O O . PRO A 1 135 ? -20.656 -2.115 54.527 1.00 58.66 135 PRO A O 1
ATOM 1083 N N . PRO A 1 136 ? -20.259 0.072 54.133 1.00 64.44 136 PRO A N 1
ATOM 1084 C CA . PRO A 1 136 ? -20.249 0.447 55.541 1.00 64.44 136 PRO A CA 1
ATOM 1085 C C . PRO A 1 136 ? -21.600 0.139 56.197 1.00 64.44 136 PRO A C 1
ATOM 1087 O O . PRO A 1 136 ? -22.656 0.279 55.578 1.00 64.44 136 PRO A O 1
ATOM 1090 N N . ALA A 1 137 ? -21.557 -0.286 57.460 1.00 70.31 137 ALA A N 1
ATOM 1091 C CA . ALA A 1 137 ? -22.750 -0.654 58.208 1.00 70.31 137 ALA A CA 1
ATOM 1092 C C . ALA A 1 137 ? -23.706 0.550 58.371 1.00 70.31 137 ALA A C 1
ATOM 1094 O O . ALA A 1 137 ? -23.237 1.689 58.517 1.00 70.31 137 ALA A O 1
ATOM 1095 N N . PRO A 1 138 ? -25.033 0.327 58.391 1.00 58.34 138 PRO A N 1
ATOM 1096 C CA . PRO A 1 138 ? -26.007 1.379 58.673 1.00 58.34 138 PRO A CA 1
ATOM 1097 C C . PRO A 1 138 ? -25.684 2.086 59.999 1.00 58.34 138 PRO A C 1
ATOM 1099 O O . PRO A 1 138 ? -25.493 1.428 61.018 1.00 58.34 138 PRO A O 1
ATOM 1102 N N . GLY A 1 139 ? -25.595 3.419 59.982 1.00 69.38 139 GLY A N 1
ATOM 1103 C CA . GLY A 1 139 ? -25.232 4.230 61.156 1.00 69.38 139 GLY A CA 1
ATOM 1104 C C . GLY A 1 139 ? -23.746 4.600 61.270 1.00 69.38 139 GLY A C 1
ATOM 1105 O O . GLY A 1 139 ? -23.356 5.257 62.232 1.00 69.38 139 GLY A O 1
ATOM 1106 N N . SER A 1 140 ? -22.914 4.224 60.293 1.00 69.75 140 SER A N 1
ATOM 1107 C CA . SER A 1 140 ? -21.518 4.678 60.228 1.00 69.75 140 SER A CA 1
ATOM 1108 C C . SER A 1 140 ? -21.433 6.212 60.118 1.00 69.75 140 SER A C 1
ATOM 1110 O O . SER A 1 140 ? -22.190 6.798 59.337 1.00 69.75 140 SER A O 1
ATOM 1112 N N . PRO A 1 141 ? -20.506 6.882 60.832 1.00 66.88 141 PRO A N 1
ATOM 1113 C CA . PRO A 1 141 ? -20.294 8.317 60.676 1.00 66.88 141 PRO A CA 1
ATOM 1114 C C . PRO A 1 141 ? -19.855 8.653 59.239 1.00 66.88 141 PRO A C 1
ATOM 1116 O O . PRO A 1 141 ? -19.198 7.831 58.587 1.00 66.88 141 PRO A O 1
ATOM 1119 N N . PRO A 1 142 ? -20.200 9.851 58.731 1.00 63.34 142 PRO A N 1
ATOM 1120 C CA . PRO A 1 142 ? -19.917 10.234 57.355 1.00 63.34 142 PRO A CA 1
ATOM 1121 C C . PRO A 1 142 ? -18.416 10.155 57.049 1.00 63.34 142 PRO A C 1
ATOM 1123 O O . PRO A 1 142 ? -17.560 10.550 57.842 1.00 63.34 142 PRO A O 1
ATOM 1126 N N . VAL A 1 143 ? -18.095 9.620 55.868 1.00 63.62 143 VAL A N 1
ATOM 1127 C CA . VAL A 1 143 ? -16.711 9.390 55.415 1.00 63.62 143 VAL A CA 1
ATOM 1128 C C . VAL A 1 143 ? -15.947 10.711 55.239 1.00 63.62 143 VAL A C 1
ATOM 1130 O O . VAL A 1 143 ? -14.726 10.734 55.379 1.00 63.62 143 VAL A O 1
ATOM 1133 N N . MET A 1 144 ? -16.650 11.819 55.009 1.00 57.88 144 MET A N 1
ATOM 1134 C CA . MET A 1 144 ? -16.076 13.162 54.953 1.00 57.88 144 MET A CA 1
ATOM 1135 C C . MET A 1 144 ? -16.701 14.100 55.996 1.00 57.88 144 MET A C 1
ATOM 1137 O O . MET A 1 144 ? -17.884 13.951 56.313 1.00 57.88 144 MET A O 1
ATOM 1141 N N . PRO A 1 145 ? -15.944 15.093 56.501 1.00 67.75 145 PRO A N 1
ATOM 1142 C CA . PRO A 1 145 ? -16.500 16.207 57.263 1.00 67.75 145 PRO A CA 1
ATOM 1143 C C . PRO A 1 145 ? -17.547 16.970 56.440 1.00 67.75 145 PRO A C 1
ATOM 1145 O O . PRO A 1 145 ? -17.376 17.159 55.237 1.00 67.75 145 PRO A O 1
ATOM 1148 N N . ILE A 1 146 ? -18.588 17.487 57.101 1.00 61.25 146 ILE A N 1
ATOM 1149 C CA . ILE A 1 146 ? -19.683 18.246 56.461 1.00 61.25 146 ILE A CA 1
ATOM 1150 C C . ILE A 1 146 ? -19.149 19.427 55.634 1.00 61.25 146 ILE A C 1
ATOM 1152 O O . ILE A 1 146 ? -19.656 19.691 54.551 1.00 61.25 146 ILE A O 1
ATOM 1156 N N . TYR A 1 147 ? -18.081 20.083 56.093 1.00 61.12 147 TYR A N 1
ATOM 1157 C CA . TYR A 1 147 ? -17.444 21.203 55.391 1.00 61.12 147 TYR A CA 1
ATOM 1158 C C . TYR A 1 147 ? -16.963 20.845 53.975 1.00 61.12 147 TYR A C 1
ATOM 1160 O O . TYR A 1 147 ? -16.999 21.678 53.081 1.00 61.12 147 TYR A O 1
ATOM 1168 N N . GLN A 1 148 ? -16.555 19.594 53.756 1.00 58.59 148 GLN A N 1
ATOM 1169 C CA . GLN A 1 148 ? -16.091 19.095 52.459 1.00 58.59 148 GLN A CA 1
ATOM 1170 C C . GLN A 1 148 ? -17.253 18.694 51.533 1.00 58.59 148 GLN A C 1
ATOM 1172 O O . GLN A 1 148 ? -17.069 18.582 50.326 1.00 58.59 148 GLN A O 1
ATOM 1177 N N . ALA A 1 149 ? -18.442 18.471 52.102 1.00 59.62 149 ALA A N 1
ATOM 1178 C CA . ALA A 1 149 ? -19.684 18.217 51.373 1.00 59.62 149 ALA A CA 1
ATOM 1179 C C . ALA A 1 149 ? -20.479 19.506 51.087 1.00 59.62 149 ALA A C 1
ATOM 1181 O O . ALA A 1 149 ? -21.445 19.477 50.327 1.00 59.62 149 ALA A O 1
ATOM 1182 N N . MET A 1 150 ? -20.096 20.631 51.697 1.00 58.81 150 MET A N 1
ATOM 1183 C CA . MET A 1 150 ? -20.687 21.938 51.433 1.00 58.81 150 MET A CA 1
ATOM 1184 C C . MET A 1 150 ? -20.057 22.546 50.180 1.00 58.81 150 MET A C 1
ATOM 1186 O O . MET A 1 150 ? -18.836 22.656 50.079 1.00 58.81 150 MET A O 1
ATOM 1190 N N . ALA A 1 151 ? -20.893 22.971 49.230 1.00 52.16 151 ALA A N 1
ATOM 1191 C CA . ALA A 1 151 ? -20.431 23.806 48.129 1.00 52.16 151 ALA A CA 1
ATOM 1192 C C . ALA A 1 151 ? -19.802 25.089 48.711 1.00 52.16 151 ALA A C 1
ATOM 1194 O O . ALA A 1 151 ? -20.397 25.687 49.616 1.00 52.16 151 ALA A O 1
ATOM 1195 N N . PRO A 1 152 ? -18.612 25.515 48.248 1.00 56.38 152 PRO A N 1
ATOM 1196 C CA . PRO A 1 152 ? -17.991 26.737 48.739 1.00 56.38 152 PRO A CA 1
ATOM 1197 C C . PRO A 1 152 ? -18.948 27.916 48.540 1.00 56.38 152 PRO A C 1
ATOM 1199 O O . PRO A 1 152 ? -19.516 28.100 47.464 1.00 56.38 152 PRO A O 1
ATOM 1202 N N . GLY A 1 153 ? -19.157 28.698 49.602 1.00 52.03 153 GLY A N 1
ATOM 1203 C CA . GLY A 1 153 ? -20.006 29.887 49.544 1.00 52.03 153 GLY A CA 1
ATOM 1204 C C . GLY A 1 153 ? -19.475 30.909 48.528 1.00 52.03 153 GLY A C 1
ATOM 1205 O O . GLY A 1 153 ? -18.287 30.888 48.206 1.00 52.03 153 GLY A O 1
ATOM 1206 N N . PRO A 1 154 ? -20.309 31.847 48.048 1.00 50.38 154 PRO A N 1
ATOM 1207 C CA . PRO A 1 154 ? -19.983 32.743 46.930 1.00 50.38 154 PRO A CA 1
ATOM 1208 C C . PRO A 1 154 ? -18.729 33.618 47.127 1.00 50.38 154 PRO A C 1
ATOM 1210 O O . PRO A 1 154 ? -18.184 34.110 46.150 1.00 50.38 154 PRO A O 1
ATOM 1213 N N . ALA A 1 155 ? -18.238 33.786 48.360 1.00 53.94 155 ALA A N 1
ATOM 1214 C CA . ALA A 1 155 ? -16.986 34.491 48.662 1.00 53.94 155 ALA A CA 1
ATOM 1215 C C . ALA A 1 155 ? -15.710 33.630 48.495 1.00 53.94 155 ALA A C 1
ATOM 1217 O O . ALA A 1 155 ? -14.611 34.170 48.423 1.00 53.94 155 ALA A O 1
ATOM 1218 N N . LEU A 1 156 ? -15.856 32.300 48.466 1.00 46.62 156 LEU A N 1
ATOM 1219 C CA . LEU A 1 156 ? -14.807 31.295 48.223 1.00 46.62 156 LEU A CA 1
ATOM 1220 C C . LEU A 1 156 ? -14.917 30.666 46.828 1.00 46.62 156 LEU A C 1
ATOM 1222 O O . LEU A 1 156 ? -14.042 29.892 46.438 1.00 46.62 156 LEU A O 1
ATOM 1226 N N . ALA A 1 157 ? -15.982 30.976 46.083 1.00 42.1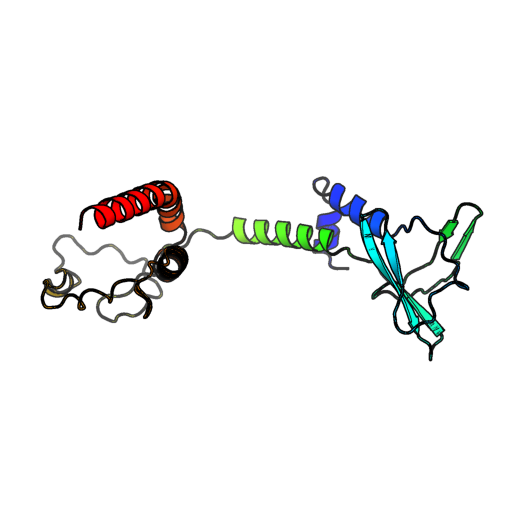9 157 ALA A N 1
ATOM 1227 C CA . ALA A 1 157 ? -16.020 30.684 44.664 1.00 42.19 157 ALA A CA 1
ATOM 1228 C C . ALA A 1 157 ? -14.831 31.414 44.013 1.00 42.19 157 ALA A C 1
ATOM 1230 O O . ALA A 1 157 ? -14.619 32.595 44.311 1.00 42.19 157 ALA A O 1
ATOM 1231 N N . PRO A 1 158 ? -14.027 30.740 43.171 1.00 47.38 158 PRO A N 1
ATOM 1232 C CA . PRO A 1 158 ? -13.024 31.440 42.381 1.00 47.38 158 PRO A CA 1
ATOM 1233 C C . PRO A 1 158 ? -13.713 32.621 41.694 1.00 47.38 158 PRO A C 1
ATOM 1235 O O . PRO A 1 158 ? -14.843 32.472 41.219 1.00 47.38 158 PRO A O 1
ATOM 1238 N N . ALA A 1 159 ? -13.074 33.797 41.721 1.00 45.53 159 ALA A N 1
ATOM 1239 C CA . ALA A 1 159 ? -13.594 34.997 41.069 1.00 45.53 159 ALA A CA 1
ATOM 1240 C C . ALA A 1 159 ? -14.154 34.627 39.686 1.00 45.53 159 ALA A C 1
ATOM 1242 O O . ALA A 1 159 ? -13.546 33.767 39.036 1.00 45.53 159 ALA A O 1
ATOM 1243 N N . PRO A 1 160 ? -15.283 35.224 39.245 1.00 47.78 160 PRO A N 1
ATOM 1244 C CA . PRO A 1 160 ? -15.864 34.924 37.944 1.00 47.78 160 PRO A CA 1
ATOM 1245 C C . PRO A 1 160 ? -14.743 34.888 36.913 1.00 47.78 160 PRO A C 1
ATOM 1247 O O . PRO A 1 160 ? -14.003 35.868 36.789 1.00 47.78 160 PRO A O 1
ATOM 1250 N N . ALA A 1 161 ? -14.546 33.724 36.283 1.00 48.56 161 ALA A N 1
ATOM 1251 C CA . ALA A 1 161 ? -13.480 33.554 35.310 1.00 48.56 161 ALA A CA 1
ATOM 1252 C C . ALA A 1 161 ? -13.572 34.726 34.322 1.00 48.56 161 ALA A C 1
ATOM 1254 O O . ALA A 1 161 ? -14.696 35.042 33.906 1.00 48.56 161 ALA A O 1
ATOM 1255 N N . PRO A 1 162 ? -12.452 35.404 33.996 1.00 50.50 162 PRO A N 1
ATOM 1256 C CA . PRO A 1 162 ? -12.456 36.452 32.988 1.00 50.50 162 PRO A CA 1
ATOM 1257 C C . PRO A 1 162 ? -13.279 35.972 31.797 1.00 50.50 162 PRO A C 1
ATOM 1259 O O . PRO A 1 162 ? -13.068 34.852 31.321 1.00 50.50 162 PRO A O 1
ATOM 1262 N N . GLY A 1 163 ? -14.280 36.763 31.397 1.00 51.34 163 GLY A N 1
ATOM 1263 C CA . GLY A 1 163 ? -15.171 36.378 30.308 1.00 51.34 163 GLY A CA 1
ATOM 1264 C C . GLY A 1 163 ? -14.344 35.958 29.086 1.00 51.34 163 GLY A C 1
ATOM 1265 O O . GLY A 1 163 ? -13.245 36.486 28.905 1.00 51.34 163 GLY A O 1
ATOM 1266 N N . PRO A 1 164 ? -14.824 35.005 28.269 1.00 47.44 164 PRO A N 1
ATOM 1267 C CA . PRO A 1 164 ? -14.105 34.472 27.112 1.00 47.44 164 PRO A CA 1
ATOM 1268 C C . PRO A 1 164 ? -13.996 35.553 26.025 1.00 47.44 164 PRO A C 1
ATOM 1270 O O . PRO A 1 164 ? -14.720 35.564 25.034 1.00 47.44 164 PRO A O 1
ATOM 1273 N N . GLY A 1 165 ? -13.110 36.513 26.247 1.00 51.62 165 GLY A N 1
ATOM 1274 C CA . GLY A 1 165 ? -12.823 37.634 25.381 1.00 51.62 165 GLY A CA 1
ATOM 1275 C C . GLY A 1 165 ? -11.320 37.839 25.381 1.00 51.62 165 GLY A C 1
ATOM 1276 O O . GLY A 1 165 ? -10.708 38.066 26.422 1.00 51.62 165 GLY A O 1
ATOM 1277 N N . GLY A 1 166 ? -10.711 37.737 24.201 1.00 54.16 166 GLY A N 1
ATOM 1278 C CA . GLY A 1 166 ? -9.346 38.220 24.011 1.00 54.16 166 GLY A CA 1
ATOM 1279 C C . GLY A 1 166 ? -9.277 39.736 24.220 1.00 54.16 166 GLY A C 1
ATOM 1280 O O . GLY A 1 166 ? -10.299 40.401 24.392 1.00 54.16 166 GLY A O 1
ATOM 1281 N N . SER A 1 167 ? -8.079 40.310 24.115 1.00 54.12 167 SER A N 1
ATOM 1282 C CA . SER A 1 167 ? -7.821 41.757 24.254 1.00 54.12 167 SER A CA 1
ATOM 1283 C C . SER A 1 167 ? -8.739 42.673 23.421 1.00 54.12 167 SER A C 1
ATOM 1285 O O . SER A 1 167 ? -8.849 43.860 23.716 1.00 54.12 167 SER A O 1
ATOM 1287 N N . HIS A 1 168 ? -9.419 42.131 22.405 1.00 54.84 168 HIS A N 1
ATOM 1288 C CA . HIS A 1 168 ? -10.338 42.832 21.509 1.00 54.84 168 HIS A CA 1
ATOM 1289 C C . HIS A 1 168 ? -11.841 42.594 21.779 1.00 54.84 168 HIS A C 1
ATOM 1291 O O . HIS A 1 168 ? -12.650 42.965 20.941 1.00 54.84 168 HIS A O 1
ATOM 1297 N N . HIS A 1 169 ? -12.241 42.007 22.918 1.00 55.19 169 HIS A N 1
ATOM 1298 C CA . HIS A 1 169 ? -13.660 41.810 23.295 1.00 55.19 169 HIS A CA 1
ATOM 1299 C C . HIS A 1 169 ? -14.512 41.044 22.256 1.00 55.19 169 HIS A C 1
ATOM 1301 O O . HIS A 1 169 ? -15.728 41.201 22.192 1.00 55.19 169 HIS A O 1
ATOM 1307 N N . HIS A 1 170 ? -13.891 40.186 21.445 1.00 56.97 170 HIS A N 1
ATOM 1308 C CA . HIS A 1 170 ? -14.606 39.307 20.520 1.00 56.97 170 HIS A CA 1
ATOM 1309 C C . HIS A 1 170 ? -14.824 37.930 21.154 1.00 56.97 170 HIS A C 1
ATOM 1311 O O . HIS A 1 170 ? -13.868 37.285 21.593 1.00 56.97 170 HIS A O 1
ATOM 1317 N N . PHE A 1 171 ? -16.083 37.486 21.180 1.00 60.19 171 PHE A N 1
ATOM 1318 C CA . PHE A 1 171 ? -16.474 36.155 21.635 1.00 60.19 171 PHE A CA 1
ATOM 1319 C C . PHE A 1 171 ? -16.068 35.112 20.590 1.00 60.19 171 PHE A C 1
ATOM 1321 O O . PHE A 1 171 ? -16.638 35.053 19.500 1.00 60.19 171 PHE A O 1
ATOM 1328 N N . ASN A 1 172 ? -15.074 34.287 20.915 1.00 62.00 172 ASN A N 1
ATOM 1329 C CA . ASN A 1 172 ? -14.669 33.170 20.068 1.00 62.00 172 ASN A CA 1
ATOM 1330 C C . ASN A 1 172 ? -15.273 31.866 20.604 1.00 62.00 172 ASN A C 1
ATOM 1332 O O . ASN A 1 172 ? -14.643 31.139 21.376 1.00 62.00 172 ASN A O 1
ATOM 1336 N N . GLY A 1 173 ? -16.505 31.579 20.180 1.00 61.66 173 GLY A N 1
ATOM 1337 C CA . GLY A 1 173 ? -17.237 30.389 20.614 1.00 61.66 173 GLY A CA 1
ATOM 1338 C C . GLY A 1 173 ? -16.523 29.076 20.276 1.00 61.66 173 GLY A C 1
ATOM 1339 O O . GLY A 1 173 ? -16.613 28.122 21.040 1.00 61.66 173 GLY A O 1
ATOM 1340 N N . GLU A 1 174 ? -15.751 29.023 19.188 1.00 60.62 174 GLU A N 1
ATOM 1341 C CA . GLU A 1 174 ? -15.032 27.809 18.785 1.00 60.62 174 GLU A CA 1
ATOM 1342 C C . GLU A 1 174 ? -13.935 27.436 19.790 1.00 60.62 174 GLU A C 1
ATOM 1344 O O . GLU A 1 174 ? -13.823 26.277 20.194 1.00 60.62 174 GLU A O 1
ATOM 1349 N N . ALA A 1 175 ? -13.144 28.420 20.226 1.00 62.84 175 ALA A N 1
ATOM 1350 C CA . ALA A 1 175 ? -12.101 28.202 21.223 1.00 62.84 175 ALA A CA 1
ATOM 1351 C C . ALA A 1 175 ? -12.701 27.740 22.558 1.00 62.84 175 ALA A C 1
ATOM 1353 O O . ALA A 1 175 ? -12.179 26.822 23.184 1.00 62.84 175 ALA A O 1
ATOM 1354 N N . GLN A 1 176 ? -13.838 28.316 22.954 1.00 63.16 176 GLN A N 1
ATOM 1355 C CA . GLN A 1 176 ? -14.498 27.969 24.207 1.00 63.16 176 GLN A CA 1
ATOM 1356 C C . GLN A 1 176 ? -15.134 26.575 24.174 1.00 63.16 176 GLN A C 1
ATOM 1358 O O . GLN A 1 176 ? -15.025 25.824 25.140 1.00 63.16 176 GLN A O 1
ATOM 1363 N N . VAL A 1 177 ? -15.744 26.197 23.048 1.00 62.22 177 VAL A N 1
ATOM 1364 C CA . VAL A 1 177 ? -16.258 24.837 22.839 1.00 62.22 177 VAL A CA 1
ATOM 1365 C C . VAL A 1 177 ? -15.111 23.827 22.881 1.00 62.22 177 VAL A C 1
ATOM 1367 O O . VAL A 1 177 ? -15.238 22.788 23.525 1.00 62.22 177 VAL A O 1
ATOM 1370 N N . LYS A 1 178 ? -13.965 24.140 22.264 1.00 62.16 178 LYS A N 1
ATOM 1371 C CA . LYS A 1 178 ? -12.770 23.284 22.300 1.00 62.16 178 LYS A CA 1
ATOM 1372 C C . LYS A 1 178 ? -12.229 23.103 23.715 1.00 62.16 178 LYS A C 1
ATOM 1374 O O . LYS A 1 178 ? -11.958 21.971 24.107 1.00 62.16 178 LYS A O 1
ATOM 1379 N N . ASP A 1 179 ? -12.115 24.182 24.481 1.00 62.38 179 ASP A N 1
ATOM 1380 C CA . ASP A 1 179 ? -11.583 24.141 25.847 1.00 62.38 179 ASP A CA 1
ATOM 1381 C C . ASP A 1 179 ? -12.536 23.412 26.811 1.00 62.38 179 ASP A C 1
A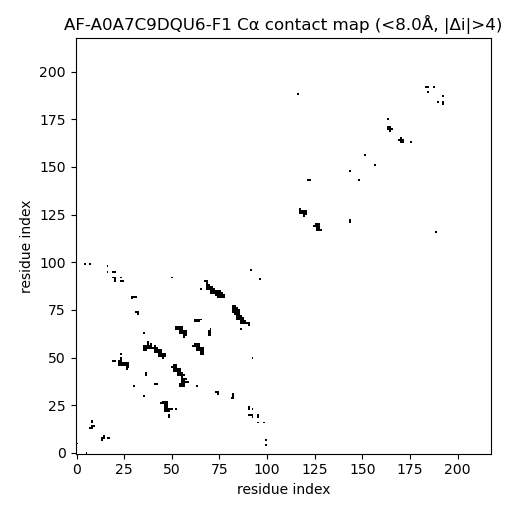TOM 1383 O O . ASP A 1 179 ? -12.121 22.624 27.664 1.00 62.38 179 ASP A O 1
ATOM 1387 N N . PHE A 1 180 ? -13.844 23.577 26.605 1.00 63.47 180 PHE A N 1
ATOM 1388 C CA . PHE A 1 180 ? -14.876 22.846 27.332 1.00 63.47 180 PHE A CA 1
ATOM 1389 C C . PHE A 1 180 ? -14.851 21.343 27.023 1.00 63.47 180 PHE A C 1
ATOM 1391 O O . PHE A 1 180 ? -14.812 20.534 27.949 1.00 63.47 180 PHE A O 1
ATOM 1398 N N . ILE A 1 181 ? -14.796 20.953 25.743 1.00 63.53 181 ILE A N 1
ATOM 1399 C CA . ILE A 1 181 ? -14.663 19.543 25.334 1.00 63.53 181 ILE A CA 1
ATOM 1400 C C . ILE A 1 181 ? -13.372 18.949 25.902 1.00 63.53 181 ILE A C 1
ATOM 1402 O O . ILE A 1 181 ? -13.383 17.843 26.437 1.00 63.53 181 ILE A O 1
ATOM 1406 N N . HIS A 1 182 ? -12.267 19.691 25.832 1.00 65.81 182 HIS A N 1
ATOM 1407 C CA . HIS A 1 182 ? -10.989 19.272 26.389 1.00 65.81 182 HIS A CA 1
ATOM 1408 C C . HIS A 1 182 ? -11.088 19.030 27.901 1.00 65.81 182 HIS A C 1
ATOM 1410 O O . HIS A 1 182 ? -10.643 17.993 28.390 1.00 65.81 182 HIS A O 1
ATOM 1416 N N . THR A 1 183 ? -11.737 19.931 28.639 1.00 62.75 183 THR A N 1
ATOM 1417 C CA . THR A 1 183 ? -11.968 19.788 30.083 1.00 62.75 183 THR A CA 1
ATOM 1418 C C . THR A 1 183 ? -12.868 18.588 30.394 1.00 62.75 183 THR A C 1
ATOM 1420 O O . THR A 1 183 ? -12.562 17.803 31.289 1.00 62.75 183 THR A O 1
ATOM 1423 N N . LEU A 1 184 ? -13.935 18.371 29.620 1.00 59.91 184 LEU A N 1
ATOM 1424 C CA . LEU A 1 184 ? -14.809 17.207 29.779 1.00 59.91 184 LEU A CA 1
ATOM 1425 C C . LEU A 1 184 ? -14.083 15.886 29.514 1.00 59.91 184 LEU A C 1
ATOM 1427 O O . LEU A 1 184 ? -14.306 14.929 30.243 1.00 59.91 184 LEU A O 1
ATOM 1431 N N . LEU A 1 185 ? -13.178 15.834 28.536 1.00 61.78 185 LEU A N 1
ATOM 1432 C CA . LEU A 1 185 ? -12.347 14.652 28.279 1.00 61.78 185 LEU A CA 1
ATOM 1433 C C . LEU A 1 185 ? -11.366 14.361 29.424 1.00 61.78 185 LEU A C 1
ATOM 1435 O O . LEU A 1 185 ? -11.019 13.206 29.659 1.00 61.78 185 LEU A O 1
ATOM 1439 N N . HIS A 1 186 ? -10.914 15.399 30.131 1.00 62.69 186 HIS A N 1
ATOM 1440 C CA . HIS A 1 186 ? -9.991 15.252 31.256 1.00 62.69 186 HIS A CA 1
ATOM 1441 C C . HIS A 1 186 ? -10.688 14.830 32.557 1.00 62.69 186 HIS A C 1
ATOM 1443 O O . HIS A 1 186 ? -10.055 14.172 33.383 1.00 62.69 186 HIS A O 1
ATOM 1449 N N . TYR A 1 187 ? -11.965 15.185 32.747 1.00 55.53 187 TYR A N 1
ATOM 1450 C CA . TYR A 1 187 ? -12.665 15.001 34.028 1.00 55.53 187 TYR A CA 1
ATOM 1451 C C . TYR A 1 187 ? -13.931 14.126 33.972 1.00 55.53 187 TYR A C 1
ATOM 1453 O O . TYR A 1 187 ? -14.381 13.660 35.017 1.00 55.53 187 TYR A O 1
ATOM 1461 N N . GLY A 1 188 ? -14.502 13.868 32.792 1.00 58.47 188 GLY A N 1
ATOM 1462 C CA . GLY A 1 188 ? -15.687 13.033 32.585 1.00 58.47 188 GLY A CA 1
ATOM 1463 C C . GLY A 1 188 ? -15.336 11.718 31.888 1.00 58.47 188 GLY A C 1
ATOM 1464 O O . GLY A 1 188 ? -14.653 11.698 30.868 1.00 58.47 188 GLY A O 1
ATOM 1465 N N . GLY A 1 189 ? -15.798 10.592 32.431 1.00 62.75 189 GLY A N 1
ATOM 1466 C CA . GLY A 1 189 ? -15.649 9.296 31.767 1.00 62.75 189 GLY A CA 1
ATOM 1467 C C . GLY A 1 189 ? -16.413 9.243 30.437 1.00 62.75 189 GLY A C 1
ATOM 1468 O O . GLY A 1 189 ? -17.465 9.863 30.288 1.00 62.75 189 GLY A O 1
ATOM 1469 N N . TYR A 1 190 ? -15.914 8.450 29.485 1.00 57.91 190 TYR A N 1
ATOM 1470 C CA . TYR A 1 190 ? -16.462 8.339 28.124 1.00 57.91 190 TYR A CA 1
ATOM 1471 C C . TYR A 1 190 ? -17.956 7.959 28.051 1.00 57.91 190 TYR A C 1
ATOM 1473 O O . TYR A 1 190 ? -18.616 8.310 27.078 1.00 57.91 190 TYR A O 1
ATOM 1481 N N . ASN A 1 191 ? -18.496 7.282 29.072 1.00 56.62 191 ASN A N 1
ATOM 1482 C CA . ASN A 1 191 ? -19.893 6.829 29.091 1.00 56.62 191 ASN A CA 1
ATOM 1483 C C . ASN A 1 191 ? -20.894 7.957 29.404 1.00 56.62 191 ASN A C 1
ATOM 1485 O O . ASN A 1 191 ? -21.934 8.023 28.765 1.00 56.62 191 ASN A O 1
ATOM 1489 N N . GLU A 1 192 ? -20.567 8.873 30.321 1.00 58.56 192 GLU A N 1
ATOM 1490 C CA . GLU A 1 192 ? -21.408 10.050 30.626 1.00 58.56 192 GLU A CA 1
ATOM 1491 C C . GLU A 1 192 ? -21.288 11.116 29.522 1.00 58.56 192 GLU A C 1
ATOM 1493 O O . GLU A 1 192 ? -22.230 11.838 29.199 1.00 58.56 192 GLU A O 1
ATOM 1498 N N . LEU A 1 193 ? -20.112 11.183 28.893 1.00 59.38 193 LEU A N 1
ATOM 1499 C CA . LEU A 1 193 ? -19.787 12.125 27.827 1.00 59.38 193 LEU A CA 1
ATOM 1500 C C . LEU A 1 193 ? -20.596 11.872 26.545 1.00 59.38 193 LEU A C 1
ATOM 1502 O O . LEU A 1 193 ? -20.872 12.825 25.824 1.00 59.38 193 LEU A O 1
ATOM 1506 N N . ALA A 1 194 ? -21.014 10.633 26.268 1.00 59.53 194 ALA A N 1
ATOM 1507 C CA . ALA A 1 194 ? -21.812 10.310 25.085 1.00 59.53 194 ALA A CA 1
ATOM 1508 C C . ALA A 1 194 ? -23.233 10.903 25.155 1.00 59.53 194 ALA A C 1
ATOM 1510 O O . ALA A 1 194 ? -23.636 11.619 24.237 1.00 59.53 194 ALA A O 1
ATOM 1511 N N . ASP A 1 195 ? -23.956 10.688 26.259 1.00 57.75 195 ASP A N 1
ATOM 1512 C CA . ASP A 1 195 ? -25.308 11.238 26.457 1.00 57.75 195 ASP A CA 1
ATOM 1513 C C . ASP A 1 195 ? -25.290 12.765 26.613 1.00 57.75 195 ASP A C 1
ATOM 1515 O O . ASP A 1 195 ? -26.172 13.473 26.115 1.00 57.75 195 ASP A O 1
ATOM 1519 N N . ILE A 1 196 ? -24.246 13.302 27.251 1.00 57.50 196 ILE A N 1
ATOM 1520 C CA . ILE A 1 196 ? -24.066 14.745 27.413 1.00 57.50 196 ILE A CA 1
ATOM 1521 C C . ILE A 1 196 ? -23.696 15.416 26.081 1.00 57.50 196 ILE A C 1
ATOM 1523 O O . ILE A 1 196 ? -24.257 16.466 25.780 1.00 57.50 196 ILE A O 1
ATOM 1527 N N . LEU A 1 197 ? -22.828 14.830 25.243 1.00 60.59 197 LEU A N 1
ATOM 1528 C CA . LEU A 1 197 ? -22.492 15.384 23.919 1.00 60.59 197 LEU A CA 1
ATOM 1529 C C . LEU A 1 197 ? -23.685 15.382 22.963 1.00 60.59 197 LEU A C 1
ATOM 1531 O O . LEU A 1 197 ? -23.877 16.354 22.230 1.00 60.59 197 LEU A O 1
ATOM 1535 N N . VAL A 1 198 ? -24.500 14.325 22.983 1.00 61.97 198 VAL A N 1
ATOM 1536 C CA . VAL A 1 198 ? -25.720 14.251 22.168 1.00 61.97 198 VAL A CA 1
ATOM 1537 C C . VAL A 1 198 ? -26.674 15.390 22.537 1.00 61.97 198 VAL A C 1
ATOM 1539 O O . VAL A 1 198 ? -27.134 16.107 21.650 1.00 61.97 198 VAL A O 1
ATOM 1542 N N . ASN A 1 199 ? -26.882 15.649 23.830 1.00 58.16 199 ASN A N 1
ATOM 1543 C CA . ASN A 1 199 ? -27.744 16.742 24.290 1.00 58.16 199 ASN A CA 1
ATOM 1544 C C . ASN A 1 199 ? -27.110 18.141 24.126 1.00 58.16 199 ASN A C 1
ATOM 1546 O O . ASN A 1 199 ? -27.808 19.111 23.825 1.00 58.16 199 ASN A O 1
ATOM 1550 N N . LEU A 1 200 ? -25.786 18.263 24.264 1.00 57.34 200 LEU A N 1
ATOM 1551 C CA . LEU A 1 200 ? -25.052 19.526 24.117 1.00 57.34 200 LEU A CA 1
ATOM 1552 C C . LEU A 1 200 ? -25.060 20.060 22.695 1.00 57.34 200 LEU A C 1
ATOM 1554 O O . LEU A 1 200 ? -25.111 21.271 22.527 1.00 57.34 200 LEU A O 1
ATOM 1558 N N . THR A 1 201 ? -25.004 19.203 21.675 1.00 58.88 201 THR A N 1
ATOM 1559 C CA . THR A 1 201 ? -25.035 19.699 20.289 1.00 58.88 201 THR A CA 1
ATOM 1560 C C . THR A 1 201 ? -26.329 20.456 19.988 1.00 58.88 201 THR A C 1
ATOM 1562 O O . THR A 1 201 ? -26.273 21.470 19.300 1.00 58.88 201 THR A O 1
ATOM 1565 N N . SER A 1 202 ? -27.456 20.046 20.583 1.00 60.25 202 SER A N 1
ATOM 1566 C CA . SER A 1 202 ? -28.738 20.756 20.489 1.00 60.25 202 SER A CA 1
ATOM 1567 C C . SER A 1 202 ? -28.817 21.975 21.419 1.00 60.25 202 SER A C 1
ATOM 1569 O O . SER A 1 202 ? -29.312 23.024 21.016 1.00 60.25 202 SER A O 1
ATOM 1571 N N . LEU A 1 203 ? -28.320 21.870 22.658 1.00 60.56 203 LEU A N 1
ATOM 1572 C CA . LEU A 1 203 ? -28.399 22.948 23.656 1.00 60.56 203 LEU A CA 1
ATOM 1573 C C . LEU A 1 203 ? -27.428 24.106 23.361 1.00 60.56 203 LEU A C 1
ATOM 1575 O O . LEU A 1 203 ? -27.751 25.271 23.583 1.00 60.56 203 LEU A O 1
ATOM 1579 N N . ALA A 1 204 ? -26.232 23.803 22.852 1.00 59.69 204 ALA A N 1
ATOM 1580 C CA . ALA A 1 204 ? -25.188 24.789 22.587 1.00 59.69 204 ALA A CA 1
ATOM 1581 C C . ALA A 1 204 ? -25.574 25.748 21.453 1.00 59.69 204 ALA A C 1
ATOM 1583 O O . ALA A 1 204 ? -25.211 26.923 21.498 1.00 59.69 204 ALA A O 1
ATOM 1584 N N . THR A 1 205 ? -26.341 25.278 20.461 1.00 60.03 205 THR A N 1
ATOM 1585 C CA . THR A 1 205 ? -26.840 26.150 19.387 1.00 60.03 205 THR A CA 1
ATOM 1586 C C . THR A 1 205 ? -27.898 27.123 19.913 1.00 60.03 205 THR A C 1
ATOM 1588 O O . THR A 1 205 ? -27.872 28.301 19.559 1.00 60.03 205 THR A O 1
ATOM 1591 N N . GLU A 1 206 ? -28.785 26.669 20.805 1.00 62.91 206 GLU A N 1
ATOM 1592 C CA . GLU A 1 206 ? -29.803 27.532 21.414 1.00 62.91 206 GLU A CA 1
ATOM 1593 C C . GLU A 1 206 ? -29.217 28.522 22.424 1.00 62.91 206 GLU A C 1
ATOM 1595 O O . GLU A 1 206 ? -29.561 29.701 22.378 1.00 62.91 206 GLU A O 1
ATOM 1600 N N . MET A 1 207 ? -28.275 28.104 23.279 1.00 56.66 207 MET A N 1
ATOM 1601 C CA . MET A 1 207 ? -27.600 29.030 24.198 1.00 56.66 207 MET A CA 1
ATOM 1602 C C . MET A 1 207 ? -26.740 30.060 23.457 1.00 56.66 207 MET A C 1
ATOM 1604 O O . MET A 1 207 ? -26.742 31.230 23.834 1.00 56.66 207 MET A O 1
ATOM 1608 N N . GLY A 1 208 ? -26.055 29.668 22.376 1.00 59.59 208 GLY A N 1
ATOM 1609 C CA . GLY A 1 208 ? -25.311 30.607 21.531 1.00 59.59 208 GLY A CA 1
ATOM 1610 C C . GLY A 1 208 ? -26.217 31.675 20.912 1.00 59.59 208 GLY A C 1
ATOM 1611 O O . GLY A 1 208 ? -25.869 32.856 20.905 1.00 59.59 208 GLY A O 1
ATOM 1612 N N . ARG A 1 209 ? -27.419 31.281 20.471 1.00 58.94 209 ARG A N 1
ATOM 1613 C CA . ARG A 1 209 ? -28.428 32.207 19.950 1.00 58.94 209 ARG A CA 1
ATOM 1614 C C . ARG A 1 209 ? -28.981 33.127 21.042 1.00 58.94 209 ARG A C 1
ATOM 1616 O O . ARG A 1 209 ? -28.999 34.338 20.846 1.00 58.94 209 ARG A O 1
ATOM 1623 N N . LEU A 1 210 ? -29.334 32.587 22.207 1.00 58.66 210 LEU A N 1
ATOM 1624 C CA . LEU A 1 210 ? -29.888 33.356 23.327 1.00 58.66 210 LEU A CA 1
ATOM 1625 C C . LEU A 1 210 ? -28.901 34.406 23.871 1.00 58.66 210 LEU A C 1
ATOM 1627 O O . LEU A 1 210 ? -29.291 35.528 24.181 1.00 58.66 210 LEU A O 1
ATOM 1631 N N . VAL A 1 211 ? -27.610 34.064 23.953 1.00 58.06 211 VAL A N 1
ATOM 1632 C CA . VAL A 1 211 ? -26.550 34.992 24.387 1.00 58.06 211 VAL A CA 1
ATOM 1633 C C . VAL A 1 211 ? -26.301 36.075 23.335 1.00 58.06 211 VAL A C 1
ATOM 1635 O O . VAL A 1 211 ? -26.102 37.234 23.694 1.00 58.06 211 VAL A O 1
ATOM 1638 N N . SER A 1 212 ? -26.370 35.732 22.043 1.00 56.16 212 SER A N 1
ATOM 1639 C CA . SER A 1 212 ? -26.272 36.723 20.965 1.00 56.16 212 SER A CA 1
ATOM 1640 C C . SER A 1 212 ? -27.473 37.676 20.921 1.00 56.16 212 SER A C 1
ATOM 1642 O O . SER A 1 212 ? -27.287 38.867 20.695 1.00 56.16 212 SER A O 1
ATOM 1644 N N . GLU A 1 213 ? -28.685 37.187 21.204 1.00 57.69 213 GLU A N 1
ATOM 1645 C CA . GLU A 1 213 ? -29.898 38.009 21.283 1.00 57.69 213 GLU A CA 1
ATOM 1646 C C . GLU A 1 213 ? -29.888 38.901 22.538 1.00 57.69 213 GLU A C 1
ATOM 1648 O O . GLU A 1 213 ? -30.264 40.065 22.453 1.00 57.69 213 GLU A O 1
ATOM 1653 N N . GLY A 1 214 ? -29.372 38.419 23.677 1.00 53.69 214 GLY A N 1
ATOM 1654 C CA . GLY A 1 214 ? -29.221 39.218 24.900 1.00 53.69 214 GLY A CA 1
ATOM 1655 C C . GLY A 1 214 ? -28.228 40.383 24.775 1.00 53.69 214 GLY A C 1
ATOM 1656 O O . GLY A 1 214 ? -28.469 41.444 25.343 1.00 53.69 214 GLY A O 1
ATOM 1657 N N . TYR A 1 215 ? -27.161 40.226 23.984 1.00 50.94 215 TYR A N 1
ATOM 1658 C CA . TYR A 1 215 ? -26.155 41.275 23.741 1.00 50.94 215 TYR A CA 1
ATOM 1659 C C . TYR A 1 215 ? -26.626 42.387 22.787 1.00 50.94 215 TYR A C 1
ATOM 1661 O O . TYR A 1 215 ? -25.976 43.420 22.684 1.00 50.94 215 TYR A O 1
ATOM 1669 N N . VAL A 1 216 ? -27.743 42.192 22.077 1.00 45.78 216 VAL A N 1
ATOM 1670 C CA . VAL A 1 216 ? -28.375 43.242 21.252 1.00 45.78 216 VAL A CA 1
ATOM 1671 C C . VAL A 1 216 ? -29.228 44.190 22.113 1.00 45.78 216 VAL A C 1
ATOM 1673 O O . VAL A 1 216 ? -29.592 45.273 21.661 1.00 45.78 216 VAL A O 1
ATOM 1676 N N . ILE A 1 217 ? -29.542 43.806 23.357 1.00 43.66 217 ILE A N 1
ATOM 1677 C CA . ILE A 1 217 ? -30.481 44.522 24.237 1.00 43.66 217 ILE A CA 1
ATOM 1678 C C . ILE A 1 217 ? -29.749 45.334 25.334 1.00 43.66 217 ILE A C 1
ATOM 1680 O O . ILE A 1 217 ? -30.384 46.127 26.029 1.00 43.66 217 ILE A O 1
ATOM 1684 N N . THR A 1 218 ? -28.426 45.194 25.474 1.00 41.25 218 THR A N 1
ATOM 1685 C CA . THR A 1 218 ? -27.572 45.976 26.397 1.00 41.25 218 THR A CA 1
ATOM 1686 C C . THR A 1 218 ? -26.478 46.710 25.650 1.00 41.25 218 THR A C 1
ATOM 1688 O O . THR A 1 218 ? -26.304 47.920 25.908 1.00 41.25 218 THR A O 1
#

Radius of gyration: 31.06 Å; Cα contacts (8 Å, |Δi|>4): 182; chains: 1; bounding box: 56×60×88 Å

Secondary structure (DSSP, 8-state):
--HHHHHHHHSGGGHHHHHHHHHHT--SS---GGGS--SSSPEEEE-TTS-EEEEEE-TTT--EEETTEEEEEEEEEE-SS-EEEEESS----HHHHHHHHHHHHHHHHTT---PPPPPEETTTTEE------PPPPTTPPPSS-HHHHSPPPTTTS------SB-TT--B-HHHHHHHHHHHHHHHS-HHHHHHHHHHHHHHHHHHHHHHHHHTT--

InterPro domains:
  IPR000782 FAS1 domain [PF02469] (2-93)
  IPR000782 FAS1 domain [PS50213] (1-91)
  IPR000782 FAS1 domain [SM00554] (5-94)
  IPR036378 FAS1 domain superfamily [G3DSA:2.30.180.10] (1-94)
  IPR036378 FAS1 domain superfamily [SSF82153] (2-94)
  IPR044654 Fasciclin-like arabinogalactan protein 15/16/17/18 [PTHR32499] (1-218)

Sequence (218 aa):
LDPEFKRFLLEPGNLRSLQTLLLFHVIPVRVNSDEWPTHDVGVHHDTLSNDKLHLKQNKDSGEKSVDLARVIRPNDVVRPDGVIHGIERLLIPQSVQEEFNRRRNLRSISAVLPEGAPVVDPRTNKLIKKKSGPPPAPGSPPVMPIYQAMAPGPALAPAPAPGPGGSHHHFNGEAQVKDFIHTLLHYGGYNELADILVNLTSLATEMGRLVSEGYVIT

Solvent-accessible surface area (backbone atoms only — not comparable to full-atom values): 13582 Å² total; per-residue (Å²): 131,61,70,65,60,55,50,51,49,69,36,84,92,28,51,68,49,43,50,42,43,57,29,53,78,36,56,93,61,84,70,53,70,90,67,52,45,70,48,94,73,48,46,75,40,64,18,71,50,75,48,76,43,40,34,34,32,41,82,88,78,65,49,42,28,51,65,94,26,45,49,74,32,70,58,66,42,75,54,98,91,42,66,41,66,39,59,72,52,89,75,78,49,68,72,48,53,50,52,51,52,52,55,52,50,52,55,62,60,74,68,62,75,85,73,76,80,81,52,61,36,87,91,73,77,39,73,52,84,76,79,98,63,83,80,82,62,92,88,62,76,72,95,61,62,68,75,79,74,46,78,70,54,84,90,67,42,76,71,80,70,79,68,77,46,58,102,78,72,51,75,53,65,67,62,50,52,51,52,50,51,51,50,43,66,74,74,44,58,75,75,64,46,52,64,48,50,63,51,40,64,61,48,53,57,53,51,54,49,52,54,56,56,55,63,74,77,110

Foldseek 3Di:
DDPLLVVQCVPPVCVVLVVLQVQQQAFPDAAALVNFDADPQFDWTQTSSRDIWTWYADNPPRWTDTHPWTFPAGQVDDDPNHGDTHIPDRDHDPVSVVVSVVVVVVVVVVPDDDDPDFDQQPVPRHGPPDDPDDDDDPPDDDSDDVVVVDDDPPVPPPDDPPPCADPPRDRDVVVVVVVVVVVCVVPPDPVVCVVVVVVCVVVVVVVVVVVVVVVVVD

Organism: Opuntia streptacantha (NCBI:txid393608)